Protein AF-A0A8S3HWK3-F1 (afdb_monomer)

Nearest PDB structures (foldseek):
  1zy7-assembly2_B  TM=8.734E-01  e=1.827E-14  Homo sapiens
  6vff-assembly1_B  TM=8.808E-01  e=3.279E-13  Homo sapiens
  8e0f-assembly1_B  TM=8.265E-01  e=1.201E-13  Homo sapiens
  9d5k-assembly1_B  TM=8.772E-01  e=2.551E-13  Homo sapiens
  1zy7-assembly1_A  TM=8.425E-01  e=9.533E-13  Homo sapiens

Secondary structure (DSSP, 8-state):
-----PPPP---PPPHHHHHHHHHHHHHHHHHHHHHTT-TTTSSEEE-SS-TT-EEE-TT--EEEEESSPPSSHHHHT--TTTTSPPPHHHHHHHHTT-------STTTT--EEEPSSTT-EEE--TT-SS-EEPHHHHHHHHHHH-TTHHHHTTTBPPPPEEEEEESSS--HHHHHHHHTGGGTT-SS-------EEEE-SS-----TT---SEEEEEETTEEEEEEETTTTEE---

Radius of gyration: 19.66 Å; Cα contacts (8 Å, |Δi|>4): 385; chains: 1; bounding box: 45×65×50 Å

Mean predicted aligned error: 8.06 Å

pLDDT: mean 83.02, std 14.41, range [27.23, 96.5]

Organism: NCBI:txid392030

Foldseek 3Di:
DDPDDPDPPLFAFDDQLVVQLVVVLVVVVVLVVCVVVVVVVVHQWDQDPVDNQAIEGDPPDAAAAEEQAQWQDLRQPPFDPCNQPDDDPVQVVCLVVLHADADDPDVRHLAWWFADRDDRHIDGDDPVDPDTHTTRLVVLLVCQQQNSNDDVNVSHYPHHHHQEYEYLYSDDRRRSQSSRFDVCVPPPDPGDGHRHRYYYDPRHDDDDPDPPDQWDWDDDPVDDIFIARRRVRHTDDD

Sequence (238 aa):
MRLETENPPSIQKYSSLPIINVFAYRYLYGELNNYANGSAIRSILEATEKDSTKTQLKNHVSIHLLISGAPTGDGREFLPVDCDGPMAPYDLVQMRAAGHAPIYEHPEHGHLRYKLSVGMETIDANPLQRFAIMSCSDKILKWNVLGVQGALLSNLIEPIKLASITFLSGFKQSHTSRAVCCRLEKATDPVRVHHPMIGRVKYPLVQPQDFDADYSYVWSTSFQGEVIDARCGRPVTG

InterPro domains:
  IPR002466 Adenosine deaminase/editase [PF02137] (26-235)
  IPR002466 Adenosine deaminase/editase [PS50141] (26-201)
  IPR002466 Adenosine deaminase/editase [SM00552] (9-237)

Solvent-accessible surface area (backbone atoms only — not comparable to full-atom values): 13791 Å² total; per-residue (Å²): 134,82,80,78,76,76,75,74,79,80,55,52,49,61,58,67,65,69,55,52,50,58,51,50,44,55,49,53,52,51,34,50,52,33,35,73,71,70,37,40,88,78,21,64,43,38,78,33,94,90,41,88,79,28,27,26,70,36,94,91,61,77,47,70,47,76,36,74,40,38,37,35,23,50,20,37,74,78,56,59,95,66,38,66,50,88,77,52,74,66,56,51,50,31,40,74,68,55,50,81,63,59,70,73,91,49,92,71,58,60,53,60,27,24,39,44,42,65,80,74,48,56,43,76,65,50,94,85,60,87,87,63,47,72,11,51,15,54,53,48,26,47,22,30,54,64,16,67,63,46,78,76,46,53,72,44,32,55,73,45,55,57,53,29,41,38,25,31,16,53,55,50,63,28,45,40,38,23,29,34,34,58,50,51,75,75,48,91,62,95,64,71,62,43,80,45,37,54,50,62,54,96,71,52,54,84,72,70,96,78,78,78,67,61,56,41,79,50,69,56,99,88,46,82,68,46,48,26,32,21,57,78,73,41,71,68,80,131

Structure (mmCIF, N/CA/C/O backbone):
data_AF-A0A8S3HWK3-F1
#
_entry.id   AF-A0A8S3HWK3-F1
#
loop_
_atom_site.group_PDB
_atom_site.id
_atom_site.type_symbol
_atom_site.label_atom_id
_atom_site.label_alt_id
_atom_site.label_comp_id
_atom_site.label_asym_id
_atom_site.label_entity_id
_atom_site.label_seq_id
_atom_site.pdbx_PDB_ins_code
_atom_site.Cartn_x
_atom_site.Cartn_y
_atom_site.Cartn_z
_atom_site.occupancy
_atom_site.B_iso_or_equiv
_atom_site.auth_seq_id
_atom_site.auth_comp_id
_atom_site.auth_asym_id
_atom_site.auth_atom_id
_atom_site.pdbx_PDB_model_num
ATO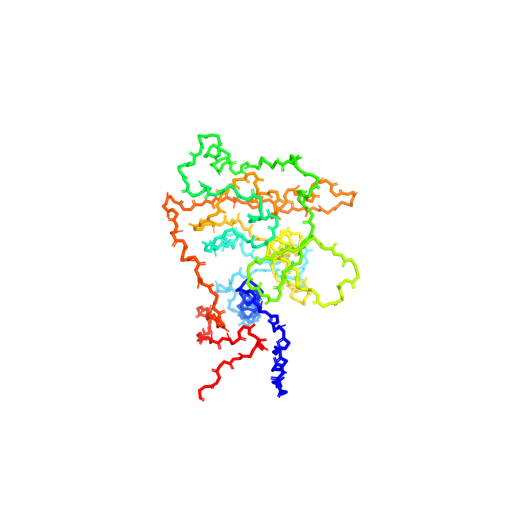M 1 N N . MET A 1 1 ? 20.360 -46.130 -16.673 1.00 35.47 1 MET A N 1
ATOM 2 C CA . MET A 1 1 ? 19.012 -45.539 -16.578 1.00 35.47 1 MET A CA 1
ATOM 3 C C . MET A 1 1 ? 19.032 -44.610 -15.368 1.00 35.47 1 MET A C 1
ATOM 5 O O . MET A 1 1 ? 18.906 -45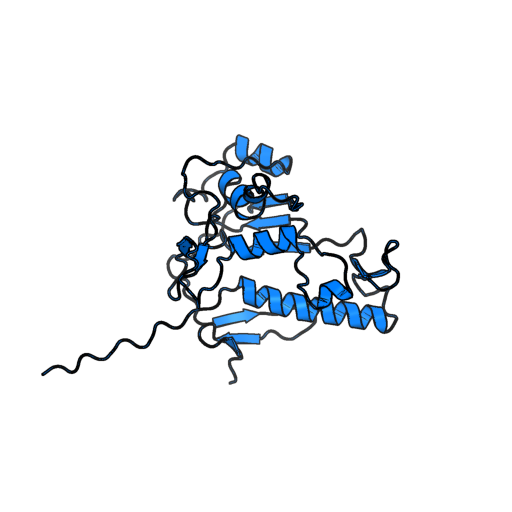.078 -14.246 1.00 35.47 1 MET A O 1
ATOM 9 N N . ARG A 1 2 ? 19.412 -43.339 -15.576 1.00 27.23 2 ARG A N 1
ATOM 10 C CA . ARG A 1 2 ? 19.415 -42.317 -14.517 1.00 27.23 2 ARG A CA 1
ATOM 11 C C . ARG A 1 2 ? 17.956 -41.955 -14.271 1.00 27.23 2 ARG A C 1
ATOM 13 O O . ARG A 1 2 ? 17.287 -41.544 -15.210 1.00 27.23 2 ARG A O 1
ATOM 20 N N . LEU A 1 3 ? 17.483 -42.173 -13.050 1.00 30.86 3 LEU A N 1
ATOM 21 C CA . LEU A 1 3 ? 16.206 -41.646 -12.596 1.00 30.86 3 LEU A CA 1
ATOM 22 C C . LEU A 1 3 ? 16.344 -40.123 -12.587 1.00 30.86 3 LEU A C 1
ATOM 24 O O . LEU A 1 3 ? 17.143 -39.580 -11.822 1.00 30.86 3 LEU A O 1
ATOM 28 N N . GLU A 1 4 ? 15.644 -39.461 -13.502 1.00 32.00 4 GLU A N 1
ATOM 29 C CA . GLU A 1 4 ? 15.415 -38.026 -13.428 1.00 32.00 4 GLU A CA 1
ATOM 30 C C . GLU A 1 4 ? 14.646 -37.775 -12.132 1.00 32.00 4 GLU A C 1
ATOM 32 O O . GLU A 1 4 ? 13.517 -38.226 -11.955 1.00 32.00 4 GLU A O 1
ATOM 37 N N . THR A 1 5 ? 15.307 -37.133 -11.175 1.00 36.91 5 THR A N 1
ATOM 38 C CA . THR A 1 5 ? 14.643 -36.576 -10.005 1.00 36.91 5 THR A CA 1
ATOM 39 C C . THR A 1 5 ? 13.727 -35.473 -10.513 1.00 36.91 5 THR A C 1
ATOM 41 O O . THR A 1 5 ? 14.216 -34.429 -10.948 1.00 36.91 5 THR A O 1
ATOM 44 N N . GLU A 1 6 ? 12.419 -35.722 -10.509 1.00 34.97 6 GLU A N 1
ATOM 45 C CA . GLU A 1 6 ? 11.410 -34.691 -10.729 1.00 34.97 6 GLU A CA 1
ATOM 46 C C . GLU A 1 6 ? 11.737 -33.492 -9.828 1.00 34.97 6 GLU A C 1
ATOM 48 O O . GLU A 1 6 ? 11.859 -33.629 -8.607 1.00 34.97 6 GLU A O 1
ATOM 53 N N . ASN A 1 7 ? 11.937 -32.318 -10.434 1.00 34.66 7 ASN A N 1
ATOM 54 C CA . ASN A 1 7 ? 12.051 -31.078 -9.676 1.00 34.66 7 ASN A CA 1
ATOM 55 C C . ASN A 1 7 ? 10.776 -30.924 -8.831 1.00 34.66 7 ASN A C 1
ATOM 57 O O . ASN A 1 7 ? 9.679 -31.056 -9.383 1.00 34.66 7 ASN A O 1
ATOM 61 N N . PRO A 1 8 ? 10.880 -30.639 -7.519 1.00 37.09 8 PRO A N 1
ATOM 62 C CA . PRO A 1 8 ? 9.700 -30.414 -6.700 1.00 37.09 8 PRO A CA 1
ATOM 63 C C . PRO A 1 8 ? 8.870 -29.268 -7.301 1.00 37.09 8 PRO A C 1
ATOM 65 O O . PRO A 1 8 ? 9.446 -28.322 -7.851 1.00 37.09 8 PRO A O 1
ATOM 68 N N . PRO A 1 9 ? 7.526 -29.325 -7.215 1.00 41.81 9 PRO A N 1
ATOM 69 C CA . PRO A 1 9 ? 6.670 -28.281 -7.762 1.00 41.81 9 PRO A CA 1
ATOM 70 C C . PRO A 1 9 ? 7.090 -26.931 -7.179 1.00 41.81 9 PRO A C 1
ATOM 72 O O . PRO A 1 9 ? 7.203 -26.785 -5.963 1.00 41.81 9 PRO A O 1
ATOM 75 N N . SER A 1 10 ? 7.348 -25.953 -8.050 1.00 47.34 10 SER A N 1
ATOM 76 C CA . SER A 1 10 ? 7.775 -24.611 -7.653 1.00 47.34 10 SER A CA 1
ATOM 77 C C . SER A 1 10 ? 6.761 -24.012 -6.675 1.00 47.34 10 SER A C 1
ATOM 79 O O . SER A 1 10 ? 5.639 -23.681 -7.066 1.00 47.34 10 SER A O 1
ATOM 81 N N . ILE A 1 11 ? 7.136 -23.898 -5.402 1.00 51.72 11 ILE A N 1
ATOM 82 C CA . ILE A 1 11 ? 6.249 -23.377 -4.364 1.00 51.72 11 ILE A CA 1
ATOM 83 C C . ILE A 1 11 ? 6.168 -21.859 -4.516 1.00 51.72 11 ILE A C 1
ATOM 85 O O . ILE A 1 11 ? 7.185 -21.176 -4.609 1.00 51.72 11 ILE A O 1
ATOM 89 N N . GLN A 1 12 ? 4.952 -21.322 -4.552 1.00 55.25 12 GLN A N 1
ATOM 90 C CA . GLN A 1 12 ? 4.727 -19.892 -4.701 1.00 55.25 12 GLN A CA 1
ATOM 91 C C . GLN A 1 12 ? 5.111 -19.139 -3.421 1.00 55.25 12 GLN A C 1
ATOM 93 O O . GLN A 1 12 ? 4.435 -19.261 -2.403 1.00 55.25 12 GLN A O 1
ATOM 98 N N . LYS A 1 13 ? 6.184 -18.336 -3.471 1.00 59.47 13 LYS A N 1
ATOM 99 C CA . LYS A 1 13 ? 6.652 -17.564 -2.309 1.00 59.47 13 LYS A CA 1
ATOM 100 C C . LYS A 1 13 ? 5.833 -16.293 -2.070 1.00 59.47 13 LYS A C 1
ATOM 102 O O . LYS A 1 13 ? 5.769 -15.397 -2.930 1.00 59.47 13 LYS A O 1
ATOM 107 N N . TYR A 1 14 ? 5.283 -16.148 -0.866 1.00 57.91 14 TYR A N 1
ATOM 108 C CA . TYR A 1 14 ? 4.637 -14.910 -0.423 1.00 57.91 14 TYR A CA 1
ATOM 109 C C . TYR A 1 14 ? 5.650 -13.756 -0.373 1.00 57.91 14 TYR A C 1
ATOM 111 O O . TYR A 1 14 ? 6.749 -13.894 0.152 1.00 57.91 14 TYR A O 1
ATOM 119 N N . SER A 1 15 ? 5.300 -12.593 -0.935 1.00 63.25 15 SER A N 1
ATOM 120 C CA . SER A 1 15 ? 6.085 -11.371 -0.716 1.00 63.25 15 SER A CA 1
ATOM 121 C C . SER A 1 15 ? 5.810 -10.782 0.673 1.00 63.25 15 SER A C 1
ATOM 123 O O . SER A 1 15 ? 4.775 -11.049 1.280 1.00 63.25 15 SER A O 1
ATOM 125 N N . SER A 1 16 ? 6.707 -9.929 1.164 1.00 59.75 16 SER A N 1
ATOM 126 C CA . SER A 1 16 ? 6.549 -9.261 2.463 1.00 59.75 16 SER A CA 1
ATOM 127 C C . SER A 1 16 ? 5.294 -8.377 2.545 1.00 59.75 16 SER A C 1
ATOM 129 O O . SER A 1 16 ? 4.661 -8.308 3.589 1.00 59.75 16 SER A O 1
ATOM 131 N N . LEU A 1 17 ? 4.869 -7.741 1.446 1.00 65.94 17 LEU A N 1
ATOM 132 C CA . LEU A 1 17 ? 3.703 -6.840 1.415 1.00 65.94 17 LEU A CA 1
ATOM 133 C C . LEU A 1 17 ? 2.352 -7.484 1.795 1.00 65.94 17 LEU A C 1
ATOM 135 O O . LEU A 1 17 ? 1.653 -6.910 2.629 1.00 65.94 17 LEU A O 1
ATOM 139 N N . PRO A 1 18 ? 1.930 -8.638 1.239 1.00 65.69 18 PRO A N 1
ATOM 140 C CA . PRO A 1 18 ? 0.725 -9.316 1.715 1.00 65.69 18 PRO A CA 1
ATOM 141 C C . PRO A 1 18 ? 0.825 -9.750 3.184 1.00 65.69 18 PRO A C 1
ATOM 143 O O . PRO A 1 18 ? -0.182 -9.673 3.880 1.00 65.69 18 PRO A O 1
ATOM 146 N N . ILE A 1 19 ? 2.014 -10.127 3.670 1.00 67.25 19 ILE A N 1
ATOM 147 C CA . ILE A 1 19 ? 2.226 -10.456 5.088 1.00 67.25 19 ILE A CA 1
ATOM 148 C C . ILE A 1 19 ? 2.037 -9.201 5.949 1.00 67.25 19 ILE A C 1
ATOM 150 O O . ILE A 1 19 ? 1.215 -9.209 6.859 1.00 67.25 19 ILE A O 1
ATOM 154 N N . ILE A 1 20 ? 2.688 -8.086 5.605 1.00 68.62 20 ILE A N 1
ATOM 155 C CA . ILE A 1 20 ? 2.528 -6.791 6.289 1.00 68.62 20 ILE A CA 1
ATOM 156 C C . ILE A 1 20 ? 1.050 -6.391 6.384 1.00 68.62 20 ILE A C 1
ATOM 158 O O . ILE A 1 20 ? 0.606 -5.925 7.429 1.00 68.62 20 ILE A O 1
ATOM 162 N N . ASN A 1 21 ? 0.265 -6.622 5.331 1.00 74.50 21 ASN A N 1
ATOM 163 C CA . ASN A 1 21 ? -1.153 -6.274 5.320 1.00 74.50 21 ASN A CA 1
ATOM 164 C C . ASN A 1 21 ? -1.984 -7.081 6.337 1.00 74.50 21 ASN A C 1
ATOM 166 O O . ASN A 1 21 ? -2.847 -6.525 7.010 1.00 74.50 21 ASN A O 1
ATOM 170 N N . VAL A 1 22 ? -1.692 -8.374 6.517 1.00 73.94 22 VAL A N 1
ATOM 171 C CA . VAL A 1 22 ? -2.357 -9.199 7.545 1.00 73.94 22 VAL A CA 1
ATOM 172 C C . VAL A 1 22 ? -2.100 -8.646 8.946 1.00 73.94 22 VAL A C 1
ATOM 174 O O . VAL A 1 22 ? -2.990 -8.625 9.795 1.00 73.94 22 VAL A O 1
ATOM 177 N N . PHE A 1 23 ? -0.893 -8.154 9.195 1.00 75.00 23 PHE A N 1
ATOM 178 C CA . PHE A 1 23 ? -0.540 -7.602 10.496 1.00 75.00 23 PHE A CA 1
ATOM 179 C C . PHE A 1 23 ? -1.026 -6.169 10.695 1.00 75.00 23 PHE A C 1
ATOM 181 O O . PHE A 1 23 ? -1.399 -5.812 11.814 1.00 75.00 23 PHE A O 1
ATOM 188 N N . ALA A 1 24 ? -1.140 -5.390 9.618 1.00 83.00 24 ALA A N 1
ATOM 189 C CA . ALA A 1 24 ? -1.886 -4.139 9.637 1.00 83.00 24 ALA A CA 1
ATOM 190 C C . ALA A 1 24 ? -3.344 -4.382 10.064 1.00 83.00 24 ALA A C 1
ATOM 192 O O . ALA A 1 24 ? -3.861 -3.627 10.883 1.00 83.00 24 ALA A O 1
ATOM 193 N N . TYR A 1 25 ? -3.982 -5.477 9.622 1.00 88.50 25 TYR A N 1
ATOM 194 C CA . TYR A 1 25 ? -5.312 -5.857 10.120 1.00 88.50 25 TYR A CA 1
ATOM 195 C C . TYR A 1 25 ? -5.314 -6.127 11.616 1.00 88.50 25 TYR A C 1
ATOM 197 O O . TYR A 1 25 ? -6.155 -5.573 12.316 1.00 88.50 25 TYR A O 1
ATOM 205 N N . ARG A 1 26 ? -4.367 -6.923 12.126 1.00 88.25 26 ARG A N 1
ATOM 206 C CA . ARG A 1 26 ? -4.266 -7.197 13.572 1.00 88.25 26 ARG A CA 1
ATOM 207 C C . ARG A 1 26 ? -4.141 -5.907 14.386 1.00 88.25 26 ARG A C 1
ATOM 209 O O . ARG A 1 26 ? -4.815 -5.769 15.403 1.00 88.25 26 ARG A O 1
ATOM 216 N N . TYR A 1 27 ? -3.332 -4.959 13.916 1.00 90.38 27 TYR A N 1
ATOM 217 C CA . TYR A 1 27 ? -3.201 -3.652 14.554 1.00 90.38 27 TYR A CA 1
ATOM 218 C C . TYR A 1 27 ? -4.522 -2.867 14.529 1.00 90.38 27 TYR A C 1
ATOM 220 O O . TYR A 1 27 ? -4.997 -2.451 15.582 1.00 90.38 27 TYR A O 1
ATOM 228 N N . LEU A 1 28 ? -5.174 -2.745 13.367 1.00 92.25 28 LEU A N 1
ATOM 229 C CA . LEU A 1 28 ? -6.456 -2.038 13.241 1.00 92.25 28 LEU A CA 1
ATOM 230 C C . LEU A 1 28 ? -7.575 -2.670 14.085 1.00 92.25 28 LEU A C 1
ATOM 232 O O . LEU A 1 28 ? -8.379 -1.948 14.670 1.00 92.25 28 LEU A O 1
ATOM 236 N N . TYR A 1 29 ? -7.612 -4.000 14.201 1.00 91.88 29 TYR A N 1
ATOM 237 C CA . TYR A 1 29 ? -8.525 -4.691 15.116 1.00 91.88 29 TYR A CA 1
ATOM 238 C C . TYR A 1 29 ? -8.256 -4.331 16.578 1.00 91.88 29 TYR A C 1
ATOM 240 O O . TYR A 1 29 ? -9.201 -4.089 17.329 1.00 91.88 29 TYR A O 1
ATOM 248 N N . GLY A 1 30 ? -6.984 -4.272 16.981 1.00 90.69 30 GLY A N 1
ATOM 249 C CA . GLY A 1 30 ? -6.594 -3.817 18.315 1.00 90.69 30 GLY A CA 1
ATOM 250 C C . GLY A 1 30 ? -7.065 -2.389 18.592 1.00 90.69 30 GLY A C 1
ATOM 251 O O . GLY A 1 30 ? -7.667 -2.128 19.631 1.00 90.69 30 GLY A O 1
ATOM 252 N N . GLU A 1 31 ? -6.882 -1.486 17.630 1.00 92.25 31 GLU A N 1
ATOM 253 C CA . GLU A 1 31 ? -7.312 -0.088 17.731 1.00 92.25 31 GLU A CA 1
ATOM 254 C C . GLU A 1 31 ? -8.833 0.071 17.809 1.00 92.25 31 GLU A C 1
ATOM 256 O O . GLU A 1 31 ? -9.328 0.900 18.579 1.00 92.25 31 GLU A O 1
ATOM 261 N N . LEU A 1 32 ? -9.580 -0.757 17.075 1.00 91.94 32 LEU A N 1
ATOM 262 C CA . LEU A 1 32 ? -11.039 -0.796 17.137 1.00 91.94 32 LEU A CA 1
ATOM 263 C C . LEU A 1 32 ? -11.533 -1.323 18.490 1.00 91.94 32 LEU A C 1
ATOM 265 O O . LEU A 1 32 ? -12.458 -0.761 19.073 1.00 91.94 32 LEU A O 1
ATOM 269 N N . ASN A 1 33 ? -10.885 -2.356 19.032 1.00 90.94 33 ASN A N 1
ATOM 270 C CA . ASN A 1 33 ? -11.193 -2.864 20.367 1.00 90.94 33 ASN A CA 1
ATOM 271 C C . ASN A 1 33 ? -10.867 -1.823 21.454 1.00 90.94 33 ASN A C 1
ATOM 273 O O . ASN A 1 33 ? -11.636 -1.642 22.397 1.00 90.94 33 ASN A O 1
ATOM 277 N N . ASN A 1 34 ? -9.762 -1.088 21.310 1.00 89.56 34 ASN A N 1
ATOM 278 C CA . ASN A 1 34 ? -9.414 0.016 22.207 1.00 89.56 34 ASN A CA 1
ATOM 279 C C . ASN A 1 34 ? -10.465 1.134 22.157 1.00 89.56 34 ASN A C 1
ATOM 281 O O . ASN A 1 34 ? -10.857 1.655 23.201 1.00 89.56 34 ASN A O 1
ATOM 285 N N . TYR A 1 35 ? -10.947 1.477 20.960 1.00 90.06 35 TYR A N 1
ATOM 286 C CA . TYR A 1 35 ? -12.028 2.443 20.783 1.00 90.06 35 TYR A CA 1
ATOM 287 C C . TYR A 1 35 ? -13.323 1.972 21.468 1.00 90.06 35 TYR A C 1
ATOM 289 O O . TYR A 1 35 ? -13.881 2.704 22.286 1.00 90.06 35 TYR A O 1
ATOM 297 N N . ALA A 1 36 ? -13.747 0.730 21.212 1.00 88.19 36 ALA A N 1
ATOM 298 C CA . ALA A 1 36 ? -14.979 0.157 21.761 1.00 88.19 36 ALA A CA 1
ATOM 299 C C . ALA A 1 36 ? -14.970 0.044 23.297 1.00 88.19 36 ALA A C 1
ATOM 301 O O . ALA A 1 36 ? -15.989 0.284 23.939 1.00 88.19 36 ALA A O 1
ATOM 302 N N . ASN A 1 37 ? -13.816 -0.250 23.904 1.00 88.31 37 ASN A N 1
ATOM 303 C CA . ASN A 1 37 ? -13.663 -0.359 25.361 1.00 88.31 37 ASN A CA 1
ATOM 304 C C . ASN A 1 37 ? -13.476 1.001 26.069 1.00 88.31 37 ASN A C 1
ATOM 306 O O . ASN A 1 37 ? -12.980 1.056 27.194 1.00 88.31 37 ASN A O 1
ATOM 310 N N . GLY A 1 38 ? -13.818 2.117 25.416 1.00 78.94 38 GLY A N 1
ATOM 311 C CA . GLY A 1 38 ? -13.762 3.454 26.015 1.00 78.94 38 GLY A CA 1
ATOM 312 C C . GLY A 1 38 ? -12.356 4.057 26.114 1.00 78.94 38 GLY A C 1
ATOM 313 O O . GLY A 1 38 ? -12.188 5.141 26.670 1.00 78.94 38 GLY A O 1
ATOM 314 N N . SER A 1 39 ? -11.335 3.425 25.525 1.00 75.75 39 SER A N 1
ATOM 315 C CA . SER A 1 39 ? -9.982 3.989 25.406 1.00 75.75 39 SER A CA 1
ATOM 316 C C . SER A 1 39 ? -9.834 4.860 24.150 1.00 75.75 39 SER A C 1
ATOM 318 O O . SER A 1 39 ? -8.784 4.866 23.508 1.00 75.75 39 SER A O 1
ATOM 320 N N . ALA A 1 40 ? -10.865 5.638 23.803 1.00 68.19 40 ALA A N 1
ATOM 321 C CA . ALA A 1 40 ? -10.894 6.487 22.606 1.00 68.19 40 ALA A CA 1
ATOM 322 C C . ALA A 1 40 ? -9.759 7.529 22.573 1.00 68.19 40 ALA A C 1
ATOM 324 O O . ALA A 1 40 ? -9.278 7.899 21.505 1.00 68.19 40 ALA A O 1
ATOM 325 N N . ILE A 1 41 ? -9.262 7.967 23.736 1.00 72.62 41 ILE A N 1
ATOM 326 C CA . ILE A 1 41 ? -8.090 8.855 23.818 1.00 72.62 41 ILE A CA 1
ATOM 327 C C . ILE A 1 41 ? -6.834 8.154 23.280 1.00 72.62 41 ILE A C 1
ATOM 329 O O . ILE A 1 41 ? -6.036 8.784 22.591 1.00 72.62 41 ILE A O 1
ATOM 333 N N . ARG A 1 42 ? -6.677 6.855 23.561 1.00 78.69 42 ARG A N 1
ATOM 334 C CA . ARG A 1 42 ? -5.506 6.059 23.168 1.00 78.69 42 ARG A CA 1
ATOM 335 C C . ARG A 1 42 ? -5.621 5.473 21.764 1.00 78.69 42 ARG A C 1
ATOM 337 O O . ARG A 1 42 ? -4.592 5.270 21.136 1.00 78.69 42 ARG A O 1
ATOM 344 N N . SER A 1 43 ? -6.843 5.214 21.297 1.00 91.19 43 SER A N 1
ATOM 345 C CA . SER A 1 43 ? -7.082 4.707 19.945 1.00 91.19 43 SER A CA 1
ATOM 346 C C . SER A 1 43 ? -6.716 5.751 18.885 1.00 91.19 43 SER A C 1
ATOM 348 O O . SER A 1 43 ? -6.896 6.951 19.102 1.00 91.19 43 SER A O 1
ATOM 350 N N . ILE A 1 44 ? -6.255 5.315 17.718 1.00 93.44 44 ILE A N 1
ATOM 351 C CA . ILE A 1 44 ? -6.087 6.171 16.533 1.00 93.44 44 ILE A CA 1
ATOM 352 C C . ILE A 1 44 ? -7.414 6.482 15.824 1.00 93.44 44 ILE A C 1
ATOM 354 O O . ILE A 1 44 ? -7.427 7.266 14.873 1.00 93.44 44 ILE A O 1
ATOM 358 N N . LEU A 1 45 ? -8.509 5.852 16.258 1.00 94.19 45 LEU A N 1
ATOM 359 C CA . LEU A 1 45 ? -9.832 5.965 15.656 1.00 94.19 45 LEU A CA 1
ATOM 360 C C . LEU A 1 45 ? -10.735 6.940 16.425 1.00 94.19 45 LEU A C 1
ATOM 362 O O . LEU A 1 45 ? -10.614 7.118 17.640 1.00 94.19 45 LEU A O 1
ATOM 366 N N . GLU A 1 46 ? -11.671 7.542 15.704 1.00 92.56 46 GLU A N 1
ATOM 367 C CA . GLU A 1 46 ? -12.752 8.383 16.219 1.00 92.56 46 GLU A CA 1
ATOM 368 C C . GLU A 1 46 ? -14.066 8.083 15.484 1.00 92.56 46 GLU A C 1
ATOM 370 O O . GLU A 1 46 ? -14.062 7.437 14.435 1.00 92.56 46 GLU A O 1
ATOM 375 N N . ALA A 1 47 ? -15.202 8.520 16.034 1.00 91.00 47 ALA A N 1
ATOM 376 C CA . ALA A 1 47 ? -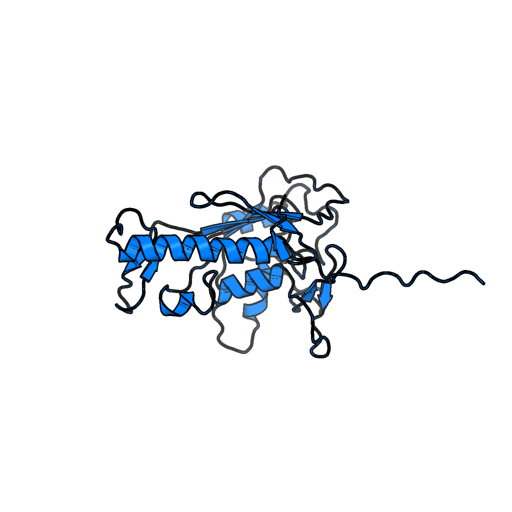16.484 8.397 15.339 1.00 91.00 47 ALA A CA 1
ATOM 377 C C . ALA A 1 47 ? -16.461 9.236 14.055 1.00 91.00 47 ALA A C 1
ATOM 379 O O . ALA A 1 47 ? -15.930 10.347 14.062 1.00 91.00 47 ALA A O 1
ATOM 380 N N . THR A 1 48 ? -17.045 8.734 12.965 1.00 89.50 48 THR A N 1
ATOM 381 C CA . THR A 1 48 ? -17.222 9.570 11.771 1.00 89.50 48 THR A CA 1
ATOM 382 C C . THR A 1 48 ? -18.501 10.400 11.871 1.00 89.50 48 THR A C 1
ATOM 384 O O . THR A 1 48 ? -19.534 9.933 12.346 1.00 89.50 48 THR A O 1
ATOM 387 N N . GLU A 1 49 ? -18.446 11.644 11.394 1.00 83.00 49 GLU A N 1
ATOM 388 C CA . GLU A 1 49 ? -19.608 12.543 11.341 1.00 83.00 49 GLU A CA 1
ATOM 389 C C . GLU A 1 49 ? -20.653 12.091 10.308 1.00 83.00 49 GLU A C 1
ATOM 391 O O . GLU A 1 49 ? -21.824 12.451 10.404 1.00 83.00 49 GLU A O 1
ATOM 396 N N . LYS A 1 50 ? -20.233 11.310 9.303 1.00 80.56 50 LYS A N 1
ATOM 397 C CA . LYS A 1 50 ? -21.075 10.913 8.162 1.00 80.56 50 LYS A CA 1
ATOM 398 C C . LYS A 1 50 ? -21.960 9.701 8.441 1.00 80.56 50 LYS A C 1
ATOM 400 O O . LYS A 1 50 ? -23.014 9.565 7.830 1.00 80.56 50 LYS A O 1
ATOM 405 N N . ASP A 1 51 ? -21.500 8.813 9.313 1.00 83.19 51 ASP A N 1
ATOM 406 C CA . ASP A 1 51 ? -22.109 7.520 9.609 1.00 83.19 51 ASP A CA 1
ATOM 407 C C . ASP A 1 51 ? -21.761 7.113 11.044 1.00 83.19 51 ASP A C 1
ATOM 409 O O . ASP A 1 51 ? -20.666 6.633 11.329 1.00 83.19 51 ASP A O 1
ATOM 413 N N . SER A 1 52 ? -22.711 7.259 11.965 1.00 77.81 52 SER A N 1
ATOM 414 C CA . SER A 1 52 ? -22.496 6.938 13.380 1.00 77.81 52 SER A CA 1
ATOM 415 C C . SER A 1 52 ? -22.149 5.467 13.647 1.00 77.81 52 SER A C 1
ATOM 417 O O . SER A 1 52 ? -21.782 5.130 14.770 1.00 77.81 52 SER A O 1
ATOM 419 N N . THR A 1 53 ? -22.302 4.578 12.659 1.00 85.00 53 THR A N 1
ATOM 420 C CA . THR A 1 53 ? -21.960 3.152 12.781 1.00 85.00 53 THR A CA 1
ATOM 421 C C . THR A 1 53 ? -20.501 2.851 12.451 1.00 85.00 53 THR A C 1
ATOM 423 O O . THR A 1 53 ? -20.019 1.754 12.742 1.00 85.00 53 THR A O 1
ATOM 426 N N . LYS A 1 54 ? -19.781 3.825 11.885 1.00 92.69 54 LYS A N 1
ATOM 427 C CA . LYS A 1 54 ? -18.385 3.683 11.489 1.00 92.69 54 LYS A CA 1
ATOM 428 C C . LYS A 1 54 ? -17.456 4.568 12.300 1.00 92.69 54 LYS A C 1
ATOM 430 O O . LYS A 1 54 ? -17.821 5.570 12.912 1.00 92.69 54 LYS A O 1
ATOM 435 N N . THR A 1 55 ? -16.196 4.181 12.249 1.00 94.19 55 THR A N 1
ATOM 436 C CA . THR A 1 55 ? -15.075 4.948 12.770 1.00 94.19 55 THR A CA 1
ATOM 437 C C . THR A 1 55 ? -14.189 5.419 11.628 1.00 94.19 55 THR A C 1
ATOM 439 O O . THR A 1 55 ? -14.203 4.865 10.530 1.00 94.19 55 THR A O 1
ATOM 442 N N . GLN A 1 56 ? -13.402 6.451 11.871 1.00 94.94 56 GLN A N 1
ATOM 443 C CA . GLN A 1 56 ? -12.392 6.951 10.947 1.00 94.94 56 GLN A CA 1
ATOM 444 C C . GLN A 1 56 ? -11.081 7.172 11.698 1.00 94.94 56 GLN A C 1
ATOM 446 O O . GLN A 1 56 ? -11.069 7.228 12.927 1.00 94.94 56 GLN A O 1
ATOM 451 N N . LEU A 1 57 ? -9.970 7.302 10.974 1.00 95.12 57 LEU A N 1
ATOM 452 C CA . LEU A 1 57 ? -8.735 7.789 11.587 1.00 95.12 57 LEU A CA 1
ATOM 453 C C . LEU A 1 57 ? -8.927 9.222 12.081 1.00 95.12 57 LEU A C 1
ATOM 455 O O . LEU A 1 57 ? -9.536 10.037 11.390 1.00 95.12 57 LEU A O 1
ATOM 459 N N . LYS A 1 58 ? -8.335 9.534 13.234 1.00 94.44 58 LYS A N 1
ATOM 460 C CA . LYS A 1 58 ? -8.228 10.906 13.733 1.00 94.44 58 LYS A CA 1
ATOM 461 C C . LYS A 1 58 ? -7.534 11.800 12.708 1.00 94.44 58 LYS A C 1
ATOM 463 O O . LYS A 1 58 ? -6.523 11.409 12.130 1.00 94.44 58 LYS A O 1
ATOM 468 N N . ASN A 1 59 ? -7.999 13.041 12.570 1.00 92.12 59 ASN A N 1
ATOM 469 C CA . ASN A 1 59 ? -7.499 13.996 11.565 1.00 92.12 59 ASN A CA 1
ATOM 470 C C . AS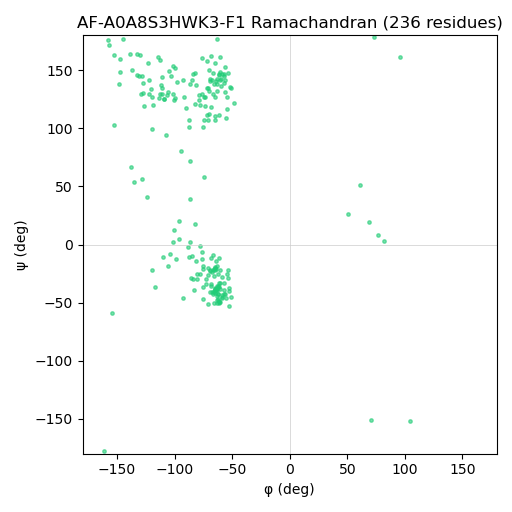N A 1 59 ? -5.975 14.247 11.578 1.00 92.12 59 ASN A C 1
ATOM 472 O O . ASN A 1 59 ? -5.406 14.631 10.561 1.00 92.12 59 ASN A O 1
ATOM 476 N N . HIS A 1 60 ? -5.305 14.055 12.717 1.00 93.25 60 HIS A N 1
ATOM 477 C CA . HIS A 1 60 ? -3.856 14.245 12.870 1.00 93.25 60 HIS A CA 1
ATOM 478 C C . HIS A 1 60 ? -3.046 12.945 12.722 1.00 93.25 60 HIS A C 1
ATOM 480 O O . HIS A 1 60 ? -1.836 12.952 12.949 1.00 93.25 60 HIS A O 1
ATOM 486 N N . VAL A 1 61 ? -3.696 11.827 12.386 1.00 94.88 61 VAL A N 1
ATOM 487 C CA . VAL A 1 61 ? -3.058 10.521 12.203 1.00 94.88 61 VAL A CA 1
ATOM 488 C C . VAL A 1 61 ? -3.000 10.182 10.718 1.00 94.88 61 VAL A C 1
ATOM 490 O O . VAL A 1 61 ? -4.007 10.185 10.016 1.00 94.88 61 VAL A O 1
ATOM 493 N N . SER A 1 62 ? -1.809 9.824 10.247 1.00 95.69 62 SER A N 1
ATOM 494 C CA . SER A 1 62 ? -1.558 9.406 8.870 1.00 95.69 62 SER A CA 1
ATOM 495 C C . SER A 1 62 ? -0.751 8.113 8.821 1.00 95.69 62 SER A C 1
ATOM 497 O O . SER A 1 62 ? 0.125 7.870 9.651 1.00 95.69 62 SER A O 1
ATOM 499 N N . ILE A 1 63 ? -1.034 7.272 7.822 1.00 94.88 63 ILE A N 1
ATOM 500 C CA . ILE A 1 63 ? -0.300 6.023 7.597 1.00 94.88 63 ILE A CA 1
ATOM 501 C C . ILE A 1 63 ? 0.696 6.219 6.459 1.00 94.88 63 ILE A C 1
ATOM 503 O O . ILE A 1 63 ? 0.334 6.660 5.369 1.00 94.88 63 ILE A O 1
ATOM 507 N N . HIS A 1 64 ? 1.949 5.849 6.705 1.00 95.69 64 HIS A N 1
ATOM 508 C CA . HIS A 1 64 ? 3.044 5.957 5.749 1.00 95.69 64 HIS A CA 1
ATOM 509 C C . HIS A 1 64 ? 3.628 4.570 5.483 1.00 95.69 64 HIS A C 1
ATOM 511 O O . HIS A 1 64 ? 3.873 3.808 6.418 1.00 95.69 64 HIS A O 1
ATOM 517 N N . LEU A 1 65 ? 3.860 4.240 4.214 1.00 95.31 65 LEU A N 1
ATOM 518 C CA . LEU A 1 65 ? 4.470 2.975 3.814 1.00 95.31 65 LEU A CA 1
ATOM 519 C C . LEU A 1 65 ? 5.956 3.183 3.509 1.00 95.31 65 LEU A C 1
ATOM 521 O O . LEU A 1 65 ? 6.304 3.998 2.660 1.00 95.31 65 LEU A O 1
ATOM 525 N N . LEU A 1 66 ? 6.825 2.407 4.155 1.00 94.12 66 LEU A N 1
ATOM 526 C CA . LEU A 1 66 ? 8.250 2.328 3.838 1.00 94.12 66 LEU A CA 1
ATOM 527 C C . LEU A 1 66 ? 8.547 0.972 3.192 1.00 94.12 66 LEU A C 1
ATOM 529 O O . LEU A 1 66 ? 8.238 -0.065 3.778 1.00 94.12 66 LEU A O 1
ATOM 533 N N . ILE A 1 67 ? 9.155 0.968 2.007 1.00 91.12 67 ILE A N 1
ATOM 534 C CA . ILE A 1 67 ? 9.528 -0.256 1.285 1.00 91.12 67 ILE A CA 1
ATOM 535 C C . ILE A 1 67 ? 10.996 -0.235 0.878 1.00 91.12 67 ILE A C 1
ATOM 537 O O . ILE A 1 67 ? 11.533 0.786 0.452 1.00 91.12 67 ILE A O 1
ATOM 541 N N . SER A 1 68 ? 11.658 -1.384 1.016 1.00 89.44 68 SER A N 1
ATOM 542 C CA . SER A 1 68 ? 13.101 -1.516 0.801 1.00 89.44 68 SER A CA 1
ATOM 543 C C . SER A 1 68 ? 13.530 -1.333 -0.653 1.00 89.44 68 SER A C 1
ATOM 545 O O . SER A 1 68 ? 14.681 -0.990 -0.908 1.00 89.44 68 SER A O 1
ATOM 547 N N . GLY A 1 69 ? 12.626 -1.549 -1.602 1.00 88.88 69 GLY A N 1
ATOM 548 C CA . GLY A 1 69 ? 12.846 -1.324 -3.023 1.00 88.88 69 GLY A CA 1
ATOM 549 C C . GLY A 1 69 ? 11.531 -1.131 -3.758 1.00 88.88 69 GLY A C 1
ATOM 550 O O . GLY A 1 69 ? 10.459 -1.283 -3.163 1.00 88.88 69 GLY A O 1
ATOM 551 N N . ALA A 1 70 ? 11.611 -0.843 -5.056 1.00 89.75 70 ALA A N 1
ATOM 552 C CA . ALA A 1 70 ? 10.427 -0.795 -5.903 1.00 89.75 70 ALA A CA 1
ATOM 553 C C . ALA A 1 70 ? 9.585 -2.076 -5.783 1.00 89.75 70 ALA A C 1
ATOM 555 O O . ALA A 1 70 ? 10.137 -3.186 -5.801 1.00 89.75 70 ALA A O 1
ATOM 556 N N . PRO A 1 71 ? 8.250 -1.945 -5.668 1.00 90.44 71 PRO A N 1
ATOM 557 C CA . PRO A 1 71 ? 7.366 -3.086 -5.577 1.00 90.44 71 PRO A CA 1
ATOM 558 C C . PRO A 1 71 ? 7.415 -3.863 -6.894 1.00 90.44 71 PRO A C 1
ATOM 560 O O . PRO A 1 71 ? 7.395 -3.270 -7.971 1.00 90.44 71 PRO A O 1
ATOM 563 N N . THR A 1 72 ? 7.451 -5.195 -6.801 1.00 89.62 72 THR A N 1
ATOM 564 C CA . THR A 1 72 ? 7.359 -6.077 -7.975 1.00 89.62 72 THR A CA 1
ATOM 565 C C . THR A 1 72 ? 6.123 -5.747 -8.814 1.00 89.62 72 THR A C 1
ATOM 567 O O . THR A 1 72 ? 5.093 -5.360 -8.253 1.00 89.62 72 THR A O 1
ATOM 570 N N . GLY A 1 73 ? 6.226 -5.933 -10.132 1.00 91.25 73 GLY A N 1
ATOM 571 C CA . GLY A 1 73 ? 5.231 -5.519 -11.125 1.00 91.25 73 GLY A CA 1
ATOM 572 C C . GLY A 1 73 ? 5.682 -4.268 -11.883 1.00 91.25 73 GLY A C 1
ATOM 573 O O . GLY A 1 73 ? 6.881 -4.008 -11.982 1.00 91.25 73 GLY A O 1
ATOM 574 N N . ASP A 1 74 ? 4.730 -3.461 -12.366 1.00 93.88 74 ASP A N 1
ATOM 575 C CA . ASP A 1 74 ? 4.986 -2.240 -13.163 1.00 93.88 74 ASP A CA 1
ATOM 576 C C . ASP A 1 74 ? 5.957 -1.262 -12.473 1.00 93.88 74 ASP A C 1
ATOM 578 O O . ASP A 1 74 ? 6.710 -0.552 -13.135 1.00 93.88 74 ASP A O 1
ATOM 582 N N . GLY A 1 75 ? 5.986 -1.260 -11.134 1.00 90.81 75 GLY A N 1
ATOM 583 C CA . GLY A 1 75 ? 6.858 -0.386 -10.347 1.00 90.81 75 GLY A CA 1
ATOM 584 C C . GLY A 1 75 ? 8.345 -0.743 -10.398 1.00 90.81 75 GLY A C 1
ATOM 585 O O . GLY A 1 75 ? 9.159 0.127 -10.096 1.00 90.81 75 GLY A O 1
ATOM 586 N N . ARG A 1 76 ? 8.700 -1.984 -10.762 1.00 90.56 76 ARG A N 1
ATOM 587 C CA . ARG A 1 76 ? 10.091 -2.465 -10.850 1.00 90.56 76 ARG A CA 1
ATOM 588 C C . ARG A 1 76 ? 10.499 -2.859 -12.264 1.00 90.56 76 ARG A C 1
ATOM 590 O O . ARG A 1 76 ? 11.643 -2.621 -12.624 1.00 90.56 76 ARG A O 1
ATOM 597 N N . GLU A 1 77 ? 9.582 -3.440 -13.032 1.00 90.25 77 GLU A N 1
ATOM 598 C CA . GLU A 1 77 ? 9.848 -4.049 -14.343 1.00 90.25 77 GLU A CA 1
ATOM 599 C C . GLU A 1 77 ? 10.604 -3.116 -15.296 1.00 90.25 77 GLU A C 1
ATOM 601 O O . GLU A 1 77 ? 11.583 -3.502 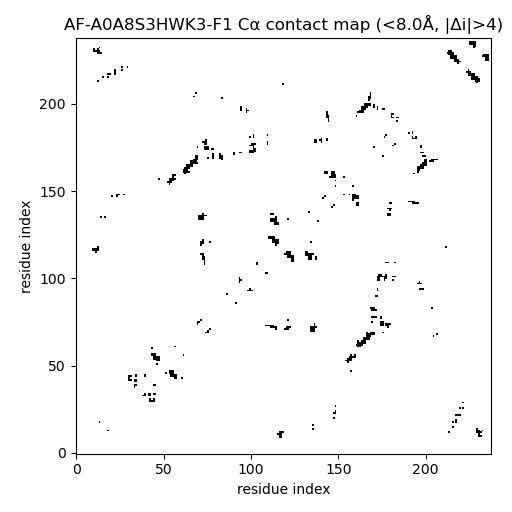-15.920 1.00 90.25 77 GLU A O 1
ATOM 606 N N . PHE A 1 78 ? 10.163 -1.862 -15.361 1.00 89.44 78 PHE A N 1
ATOM 607 C CA . PHE A 1 78 ? 10.662 -0.887 -16.326 1.00 89.44 78 PHE A CA 1
ATOM 608 C C . PHE A 1 78 ? 11.682 0.077 -15.717 1.00 89.44 78 PHE A C 1
ATOM 610 O O . PHE A 1 78 ? 11.952 1.129 -16.294 1.00 89.44 78 PHE A O 1
ATOM 617 N N . LEU A 1 79 ? 12.193 -0.207 -14.515 1.00 89.06 79 LEU A N 1
ATOM 618 C CA . LEU A 1 79 ? 13.169 0.678 -13.892 1.00 89.06 79 LEU A CA 1
ATOM 619 C C . LEU A 1 79 ? 14.518 0.598 -14.616 1.00 89.06 79 LEU A C 1
ATOM 621 O O . LEU A 1 79 ? 15.023 -0.499 -14.850 1.00 89.06 79 LEU A O 1
ATOM 625 N N . PRO A 1 80 ? 15.156 1.748 -14.893 1.00 87.75 80 PRO A N 1
ATOM 626 C CA . PRO A 1 80 ? 16.535 1.775 -15.356 1.00 87.75 80 PRO A CA 1
ATOM 627 C C . PRO A 1 80 ? 17.484 1.107 -14.355 1.00 87.75 80 PRO A C 1
ATOM 629 O O . PRO A 1 80 ? 17.303 1.224 -13.139 1.00 87.75 80 PRO A O 1
ATOM 632 N N . VAL A 1 81 ? 18.541 0.471 -14.864 1.00 81.12 81 VAL A N 1
ATOM 633 C CA . VAL A 1 81 ? 19.571 -0.206 -14.052 1.00 81.12 81 VAL A CA 1
ATOM 634 C C . 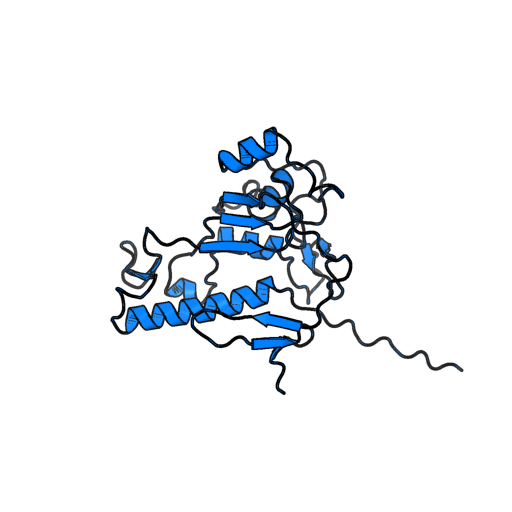VAL A 1 81 ? 20.233 0.750 -13.049 1.00 81.12 81 VAL A C 1
ATOM 636 O O . VAL A 1 81 ? 20.567 0.360 -11.936 1.00 81.12 81 VAL A O 1
ATOM 639 N N . ASP A 1 82 ? 20.375 2.023 -13.412 1.00 80.75 82 ASP A N 1
ATOM 640 C CA . ASP A 1 82 ? 21.003 3.084 -12.624 1.00 80.75 82 ASP A CA 1
ATOM 641 C C . ASP A 1 82 ? 19.994 3.929 -11.819 1.00 80.75 82 ASP A C 1
ATOM 643 O O . ASP A 1 82 ? 20.291 5.056 -11.413 1.00 80.75 82 ASP A O 1
ATOM 647 N N . CYS A 1 83 ? 18.785 3.415 -11.565 1.00 82.81 83 CYS A N 1
ATOM 648 C CA . CYS A 1 83 ? 17.712 4.192 -10.936 1.00 82.81 83 CYS A CA 1
ATOM 649 C C . CYS A 1 83 ? 18.033 4.733 -9.527 1.00 82.81 83 CYS A C 1
ATOM 651 O O . CYS A 1 83 ? 17.451 5.740 -9.114 1.00 82.81 83 CYS A O 1
ATOM 653 N N . ASP A 1 84 ? 18.994 4.134 -8.823 1.00 85.62 84 ASP A N 1
ATOM 654 C CA . ASP A 1 84 ? 19.479 4.588 -7.514 1.00 85.62 84 ASP A CA 1
ATOM 655 C C . ASP A 1 84 ? 20.596 5.643 -7.580 1.00 85.62 84 ASP A C 1
ATOM 657 O O . ASP A 1 84 ? 21.050 6.139 -6.546 1.00 85.62 84 ASP A O 1
ATOM 661 N N . GLY A 1 85 ? 20.990 6.071 -8.781 1.00 85.56 85 GLY A N 1
ATOM 662 C CA . GLY A 1 85 ? 21.878 7.215 -8.979 1.00 85.56 85 GLY A CA 1
ATOM 663 C C . GLY A 1 85 ? 21.281 8.544 -8.483 1.00 85.56 85 GLY A C 1
ATOM 664 O O . GLY A 1 85 ? 20.132 8.595 -8.017 1.00 85.56 85 GLY A O 1
ATOM 665 N N . PRO A 1 86 ? 22.037 9.656 -8.565 1.00 85.69 86 PRO A N 1
ATOM 666 C CA . PRO A 1 86 ? 21.546 10.986 -8.208 1.00 85.69 86 PRO A CA 1
ATOM 667 C C . PRO A 1 86 ? 20.218 11.307 -8.900 1.00 85.69 86 PRO A C 1
ATOM 669 O O . PRO A 1 86 ? 20.036 11.046 -10.087 1.00 85.69 86 PRO A O 1
ATOM 672 N N . MET A 1 87 ? 19.268 11.858 -8.144 1.00 84.69 87 MET A N 1
ATOM 673 C CA . MET A 1 87 ? 17.955 12.181 -8.693 1.00 84.69 87 MET A CA 1
ATOM 674 C C . MET A 1 87 ? 18.071 13.380 -9.634 1.00 84.69 87 MET A C 1
ATOM 676 O O . MET A 1 87 ? 18.703 14.379 -9.282 1.00 84.69 87 MET A O 1
ATOM 680 N N . ALA A 1 88 ? 17.437 13.297 -10.804 1.00 83.69 88 ALA A N 1
ATOM 681 C CA . ALA A 1 88 ? 17.393 14.415 -11.733 1.00 83.69 88 ALA A CA 1
ATOM 682 C C . ALA A 1 88 ? 16.687 15.624 -11.081 1.00 83.69 88 ALA A C 1
ATOM 684 O O . ALA A 1 88 ? 15.733 15.435 -10.318 1.00 83.69 88 ALA A O 1
ATOM 685 N N . PRO A 1 89 ? 17.090 16.873 -11.386 1.00 85.94 89 PRO A N 1
ATOM 686 C CA . PRO A 1 89 ? 16.448 18.066 -10.829 1.00 85.94 89 PRO A CA 1
ATOM 687 C C . PRO A 1 89 ? 14.926 18.096 -11.030 1.00 85.94 89 PRO A C 1
ATOM 689 O O . PRO A 1 89 ? 14.199 18.493 -10.124 1.00 85.94 89 PRO A O 1
ATOM 692 N N . TYR A 1 90 ? 14.444 17.618 -12.181 1.00 83.12 90 TYR A N 1
ATOM 693 C CA . TYR A 1 90 ? 13.015 17.519 -12.482 1.00 83.12 90 TYR A CA 1
ATOM 694 C C . TYR A 1 90 ? 12.275 16.584 -11.512 1.00 83.12 90 TYR A C 1
ATOM 696 O O . TYR A 1 90 ? 11.283 16.984 -10.904 1.00 83.12 90 TYR A O 1
ATOM 704 N N . ASP A 1 91 ? 12.799 15.376 -11.292 1.00 81.19 91 ASP A N 1
ATOM 705 C CA . ASP A 1 91 ? 12.218 14.400 -10.362 1.00 81.19 91 ASP A CA 1
ATOM 706 C C . ASP A 1 91 ? 12.203 14.929 -8.917 1.00 81.19 91 ASP A C 1
ATOM 708 O O . ASP A 1 91 ? 11.247 14.696 -8.176 1.00 81.19 91 ASP A O 1
ATOM 712 N N . LEU A 1 92 ? 13.233 15.687 -8.515 1.00 85.19 92 LEU A N 1
ATOM 713 C CA . LEU A 1 92 ? 13.294 16.332 -7.197 1.00 85.19 92 LEU A CA 1
ATOM 714 C C . LEU A 1 92 ? 12.204 17.392 -7.022 1.00 85.19 92 LEU A C 1
ATOM 716 O O . LEU A 1 92 ? 11.608 17.478 -5.947 1.00 85.19 92 LEU A O 1
ATOM 720 N N . VAL A 1 93 ? 11.954 18.204 -8.052 1.00 86.25 93 VAL A N 1
ATOM 721 C CA . VAL A 1 93 ? 10.880 19.207 -8.038 1.00 86.25 93 VAL A CA 1
ATOM 722 C C . VAL A 1 93 ? 9.529 18.516 -7.921 1.00 86.25 93 VAL A C 1
ATOM 724 O O . VAL A 1 93 ? 8.746 18.883 -7.046 1.00 86.25 93 VAL A O 1
ATOM 727 N N . GLN A 1 94 ? 9.287 17.477 -8.723 1.00 84.25 94 GLN A N 1
ATOM 728 C CA . GLN A 1 94 ? 8.023 16.744 -8.677 1.00 84.25 94 GLN A CA 1
ATOM 729 C C . GLN A 1 94 ? 7.798 16.066 -7.326 1.00 84.25 94 GLN A C 1
ATOM 731 O O . GLN A 1 94 ? 6.726 16.204 -6.743 1.00 84.25 94 GLN A O 1
ATOM 736 N N . MET A 1 95 ? 8.824 15.417 -6.769 1.00 83.62 95 MET A N 1
ATOM 737 C CA . MET A 1 95 ? 8.744 14.824 -5.433 1.00 83.62 95 MET A CA 1
ATOM 738 C C . MET A 1 95 ? 8.411 15.874 -4.360 1.00 83.62 95 MET A C 1
ATOM 740 O O . MET A 1 95 ? 7.533 15.647 -3.531 1.00 83.62 95 MET A O 1
ATOM 744 N N . ARG A 1 96 ? 9.074 17.039 -4.381 1.00 85.12 96 ARG A N 1
ATOM 745 C CA . ARG A 1 96 ? 8.848 18.120 -3.401 1.00 85.12 96 ARG A CA 1
ATOM 746 C C . ARG A 1 96 ? 7.482 18.780 -3.536 1.00 85.12 96 ARG A C 1
ATOM 748 O O . ARG A 1 96 ? 6.914 19.192 -2.531 1.00 85.12 96 ARG A O 1
ATOM 755 N N . ALA A 1 97 ? 6.970 18.880 -4.756 1.00 86.19 97 ALA A N 1
ATOM 756 C CA . ALA A 1 97 ? 5.637 19.399 -5.028 1.00 86.19 97 ALA A CA 1
ATOM 757 C C . ALA A 1 97 ? 4.527 18.371 -4.746 1.00 86.19 97 ALA A C 1
ATOM 759 O O . ALA A 1 97 ? 3.359 18.680 -4.962 1.00 86.19 97 ALA A O 1
ATOM 760 N N . ALA A 1 98 ? 4.880 17.147 -4.321 1.00 82.69 98 ALA A N 1
ATOM 761 C CA . ALA A 1 98 ? 3.982 15.993 -4.294 1.00 82.69 98 ALA A CA 1
ATOM 762 C C . ALA A 1 98 ? 3.259 15.763 -5.643 1.00 82.69 98 ALA A C 1
ATOM 764 O O . ALA A 1 98 ? 2.172 15.191 -5.688 1.00 82.69 98 ALA A O 1
ATOM 765 N N . GLY A 1 99 ? 3.870 16.210 -6.745 1.00 85.94 99 GLY A N 1
ATOM 766 C CA . GLY A 1 99 ? 3.352 16.081 -8.100 1.00 85.94 99 GLY A CA 1
ATOM 767 C C . GLY A 1 99 ? 3.658 14.706 -8.680 1.00 85.94 99 GLY A C 1
ATOM 768 O O . GLY A 1 99 ? 4.689 14.103 -8.365 1.00 85.94 99 GLY A O 1
ATOM 769 N N . HIS A 1 100 ? 2.762 14.201 -9.531 1.00 91.19 100 HIS A N 1
ATOM 770 C CA . HIS A 1 100 ? 2.902 12.928 -10.245 1.00 91.19 100 HIS A CA 1
ATOM 771 C C . HIS A 1 100 ? 3.094 13.190 -11.746 1.00 91.19 100 HIS A C 1
ATOM 773 O O . HIS A 1 100 ? 2.402 14.022 -12.323 1.00 91.19 100 HIS A O 1
ATOM 779 N N . ALA A 1 101 ? 4.058 12.510 -12.373 1.00 89.50 101 ALA A N 1
ATOM 780 C CA . ALA A 1 101 ? 4.417 12.691 -13.782 1.00 89.50 101 ALA A CA 1
ATOM 781 C C . ALA A 1 101 ? 4.652 11.318 -14.443 1.00 89.50 101 ALA A C 1
ATOM 783 O O . ALA A 1 101 ? 5.787 10.962 -14.771 1.00 89.50 101 ALA A O 1
ATOM 784 N N . PRO A 1 102 ? 3.594 10.497 -14.578 1.00 93.06 102 PRO A N 1
ATOM 785 C CA . PRO A 1 102 ? 3.715 9.136 -15.083 1.00 93.06 102 PRO A CA 1
ATOM 786 C C . PRO A 1 102 ? 4.069 9.108 -16.576 1.00 93.06 102 PRO A C 1
ATOM 788 O O . PRO A 1 102 ? 3.513 9.866 -17.368 1.00 93.06 102 PRO A O 1
ATOM 791 N N . ILE A 1 103 ? 4.937 8.176 -16.980 1.00 91.88 103 ILE A N 1
ATOM 792 C CA . ILE A 1 103 ? 5.291 7.955 -18.397 1.00 91.88 103 ILE A CA 1
ATOM 793 C C . ILE A 1 103 ? 4.588 6.716 -18.963 1.00 91.88 103 ILE A C 1
ATOM 795 O O . ILE A 1 103 ? 4.440 5.719 -18.263 1.00 91.88 103 ILE A O 1
ATOM 799 N N . TYR A 1 104 ? 4.197 6.733 -20.238 1.00 93.00 104 TYR A N 1
ATOM 800 C CA . TYR A 1 104 ? 3.524 5.615 -20.926 1.00 93.00 104 TYR A CA 1
ATOM 801 C C . TYR A 1 104 ? 4.135 5.378 -22.312 1.00 93.00 104 TYR A C 1
ATOM 803 O O . TYR A 1 104 ? 3.444 5.418 -23.322 1.00 93.00 104 TYR A O 1
ATOM 811 N N . GLU A 1 105 ? 5.455 5.207 -22.356 1.00 91.31 105 GLU A N 1
ATOM 812 C CA . GLU A 1 105 ? 6.211 5.052 -23.608 1.00 91.31 105 GLU A CA 1
ATOM 813 C C . GLU A 1 105 ? 6.094 3.649 -24.218 1.00 91.31 105 GLU A C 1
ATOM 815 O O . GLU A 1 105 ? 6.210 3.493 -25.431 1.00 91.31 105 GLU A O 1
ATOM 820 N N . HIS A 1 106 ? 5.819 2.635 -23.392 1.00 90.12 106 HIS A N 1
ATOM 821 C CA . HIS A 1 106 ? 5.623 1.257 -23.829 1.00 90.12 106 HIS A CA 1
ATOM 822 C C . HIS A 1 106 ? 4.160 0.831 -23.662 1.00 90.12 106 HIS A C 1
ATOM 824 O O . HIS A 1 106 ? 3.525 1.225 -22.680 1.00 90.12 106 HIS A O 1
ATOM 830 N N . PRO A 1 107 ? 3.620 0.002 -24.578 1.00 89.69 107 PRO A N 1
ATOM 831 C CA . PRO A 1 107 ? 2.239 -0.475 -24.496 1.00 89.69 107 PRO A CA 1
ATOM 832 C C . PRO A 1 107 ? 1.975 -1.311 -23.237 1.00 89.69 107 PRO A C 1
ATOM 834 O O . PRO A 1 107 ? 0.853 -1.337 -22.757 1.00 89.69 107 PRO A O 1
ATOM 837 N N . GLU A 1 108 ? 3.008 -1.941 -22.678 1.00 91.19 108 GLU A N 1
ATOM 838 C CA . GLU A 1 108 ? 2.936 -2.770 -21.468 1.00 91.19 108 GLU A CA 1
ATOM 839 C C . GLU A 1 108 ? 2.841 -1.939 -20.172 1.00 91.19 108 GLU A C 1
ATOM 841 O O . GLU A 1 108 ? 2.554 -2.465 -19.093 1.00 91.19 108 GLU A O 1
ATOM 846 N N . HIS A 1 109 ? 3.084 -0.624 -20.247 1.00 93.00 109 HIS A N 1
ATOM 847 C CA . HIS A 1 109 ? 3.073 0.246 -19.077 1.00 93.00 109 HIS A CA 1
ATOM 848 C C . HIS A 1 109 ? 1.689 0.332 -18.440 1.00 93.00 109 HIS A C 1
ATOM 850 O O . HIS A 1 109 ? 0.703 0.738 -19.055 1.00 93.00 109 HIS A O 1
ATOM 856 N N . GLY A 1 110 ? 1.648 0.054 -17.139 1.00 90.38 110 GLY A N 1
ATOM 857 C CA . GLY A 1 110 ? 0.422 0.104 -16.356 1.00 90.38 110 GLY A CA 1
ATOM 858 C C . GLY A 1 110 ? -0.461 -1.141 -16.471 1.00 90.38 110 GLY A C 1
ATOM 859 O O . GLY A 1 110 ? -1.502 -1.184 -15.814 1.00 90.38 110 GLY A O 1
ATOM 860 N N . HIS A 1 111 ? -0.050 -2.179 -17.200 1.00 92.19 111 HIS A N 1
ATOM 861 C CA . HIS A 1 111 ? -0.736 -3.468 -17.145 1.00 92.19 111 HIS A CA 1
ATOM 862 C C . HIS A 1 111 ? -0.717 -4.055 -15.726 1.00 92.19 111 HIS A C 1
ATOM 864 O O . HIS A 1 111 ? 0.202 -3.828 -14.933 1.00 92.19 111 HIS A O 1
ATOM 870 N N . LEU A 1 112 ? -1.774 -4.794 -15.383 1.00 91.19 112 LEU A N 1
ATOM 871 C CA . LEU A 1 112 ? -1.793 -5.624 -14.181 1.00 91.19 112 LEU A CA 1
ATOM 872 C C . LEU A 1 112 ? -0.829 -6.793 -14.373 1.00 91.19 112 LEU A C 1
ATOM 874 O O . LEU A 1 112 ? -0.755 -7.350 -15.469 1.00 91.19 112 LEU A O 1
ATOM 878 N N . ARG A 1 113 ? -0.113 -7.183 -13.315 1.00 91.44 113 ARG A N 1
ATOM 879 C CA . ARG A 1 113 ? 0.919 -8.221 -13.394 1.00 91.44 113 ARG A CA 1
ATOM 880 C C . ARG A 1 113 ? 0.780 -9.252 -12.280 1.00 91.44 113 ARG A C 1
ATOM 882 O O . ARG A 1 113 ? 0.433 -8.945 -11.138 1.00 91.44 113 ARG A O 1
ATOM 889 N N . TYR A 1 114 ? 1.107 -10.496 -12.587 1.00 88.69 114 TYR A N 1
ATOM 890 C CA . TYR A 1 114 ? 1.202 -11.579 -11.620 1.00 88.69 114 TYR A CA 1
ATOM 891 C C . TYR A 1 114 ? 2.647 -11.797 -11.190 1.00 88.69 114 TYR A C 1
ATOM 893 O O . TYR A 1 114 ? 3.558 -11.761 -12.009 1.00 88.69 114 TYR A O 1
ATOM 901 N N . LYS A 1 115 ? 2.858 -12.053 -9.898 1.00 82.75 115 LYS A N 1
ATOM 902 C CA . LYS A 1 115 ? 4.138 -12.500 -9.352 1.00 82.75 115 LYS A CA 1
ATOM 903 C C . LYS A 1 115 ? 4.312 -13.993 -9.627 1.00 82.75 115 LYS A C 1
ATOM 905 O O . LYS A 1 115 ? 3.435 -14.790 -9.274 1.00 82.75 115 LYS A O 1
ATOM 910 N N . LEU A 1 116 ? 5.452 -14.356 -10.208 1.00 73.94 116 LEU A N 1
ATOM 911 C CA . LEU A 1 116 ? 5.832 -15.751 -10.408 1.00 73.94 116 LEU A CA 1
ATOM 912 C C . LEU A 1 116 ? 6.208 -16.419 -9.075 1.00 73.94 116 LEU A C 1
ATOM 914 O O . LEU A 1 116 ? 6.500 -15.756 -8.077 1.00 73.94 116 LEU A O 1
ATOM 918 N N . SER A 1 117 ? 6.135 -17.752 -9.041 1.00 63.16 117 SER A N 1
ATOM 919 C CA . SER A 1 117 ? 6.413 -18.553 -7.841 1.00 63.16 117 SER A CA 1
ATOM 920 C C . SER A 1 117 ? 7.871 -18.464 -7.389 1.00 63.16 117 SER A C 1
ATOM 922 O O . SER A 1 117 ? 8.136 -18.572 -6.192 1.00 63.16 117 SER A O 1
ATOM 924 N N . VAL A 1 118 ? 8.782 -18.205 -8.328 1.00 58.22 118 VAL A N 1
ATOM 925 C CA . VAL A 1 118 ? 10.227 -18.120 -8.113 1.00 58.22 118 VAL A CA 1
ATOM 926 C C . VAL A 1 118 ? 10.682 -16.662 -8.243 1.00 58.22 118 VAL A C 1
ATOM 928 O O . VAL A 1 118 ? 10.421 -16.007 -9.247 1.00 58.22 118 VAL A O 1
ATOM 931 N N . GLY A 1 119 ? 11.354 -16.142 -7.213 1.00 63.09 119 GLY A N 1
ATOM 932 C CA . GLY A 1 119 ? 12.008 -14.832 -7.252 1.00 63.09 119 GLY A CA 1
ATOM 933 C C . GLY A 1 119 ? 11.083 -13.602 -7.268 1.00 63.09 119 GLY A C 1
ATOM 934 O O . GLY A 1 119 ? 9.993 -13.574 -6.681 1.00 63.09 119 GLY A O 1
ATOM 935 N N . MET A 1 120 ? 11.584 -12.524 -7.882 1.00 67.50 120 MET A N 1
ATOM 936 C CA . MET A 1 120 ? 10.933 -11.204 -7.961 1.00 67.50 120 MET A CA 1
ATOM 937 C C . MET A 1 120 ? 10.248 -10.932 -9.308 1.00 67.50 120 MET A C 1
ATOM 939 O O . MET A 1 120 ? 9.701 -9.844 -9.501 1.00 67.50 120 MET A O 1
ATOM 943 N N . GLU A 1 121 ? 10.273 -11.904 -10.215 1.00 75.94 121 GLU A N 1
ATOM 944 C CA . GLU A 1 121 ? 9.781 -11.771 -11.582 1.00 75.94 121 GLU A CA 1
ATOM 945 C C . GLU A 1 121 ? 8.255 -11.666 -11.643 1.00 75.94 121 GLU A C 1
ATOM 947 O O . GLU A 1 121 ? 7.516 -12.196 -10.797 1.00 75.94 121 GLU A O 1
ATOM 952 N N . THR A 1 122 ? 7.777 -10.960 -12.667 1.00 77.75 122 THR A N 1
ATOM 953 C CA . THR A 1 122 ? 6.350 -10.783 -12.913 1.00 77.75 122 THR A CA 1
ATOM 954 C C . THR A 1 122 ? 6.005 -10.929 -14.383 1.00 77.75 122 THR A C 1
ATOM 956 O O . THR A 1 122 ? 6.805 -10.586 -15.244 1.00 77.75 122 THR A O 1
ATOM 959 N N . ILE A 1 123 ? 4.792 -11.394 -14.654 1.00 83.19 123 ILE A N 1
ATOM 960 C CA . ILE A 1 123 ? 4.235 -11.530 -16.003 1.00 83.19 123 ILE A CA 1
ATOM 961 C C . ILE A 1 123 ? 2.935 -10.748 -16.107 1.00 83.19 123 ILE A C 1
ATOM 963 O O . ILE A 1 123 ? 2.267 -10.525 -15.097 1.00 83.19 123 ILE A O 1
ATOM 967 N N . ASP A 1 124 ? 2.553 -10.357 -17.316 1.00 83.00 124 ASP A N 1
ATOM 968 C CA . ASP A 1 124 ? 1.269 -9.701 -17.542 1.00 83.00 124 ASP A CA 1
ATOM 969 C C . ASP A 1 124 ? 0.096 -10.600 -17.135 1.00 83.00 124 ASP A C 1
ATOM 971 O O . ASP A 1 124 ? 0.110 -11.825 -17.305 1.00 83.00 124 ASP A O 1
ATOM 975 N N . ALA A 1 125 ? -0.927 -9.976 -16.553 1.00 81.19 125 ALA A N 1
ATOM 976 C CA . ALA A 1 125 ? -2.087 -10.683 -16.052 1.00 81.19 125 ALA A CA 1
ATOM 977 C C . ALA A 1 125 ? -2.906 -11.284 -17.204 1.00 81.19 125 ALA A C 1
ATOM 979 O O . ALA A 1 125 ? -3.459 -10.571 -18.039 1.00 81.19 125 ALA A O 1
ATOM 980 N N . ASN A 1 126 ? -3.025 -12.610 -17.210 1.00 80.94 126 ASN A N 1
ATOM 981 C CA . ASN A 1 126 ? -3.843 -13.369 -18.148 1.00 80.94 126 ASN A CA 1
ATOM 982 C C . ASN A 1 126 ? -5.020 -14.058 -17.419 1.00 80.94 126 ASN A C 1
ATOM 984 O O . ASN A 1 126 ? -4.769 -14.855 -16.510 1.00 80.94 126 ASN A O 1
ATOM 988 N N . PRO A 1 127 ? -6.286 -13.859 -17.848 1.00 74.81 127 PRO A N 1
ATOM 989 C CA . PRO A 1 127 ? -7.465 -14.524 -17.275 1.00 74.81 127 PRO A CA 1
ATOM 990 C C . PRO A 1 127 ? -7.396 -16.059 -17.213 1.00 74.81 127 PRO A C 1
ATOM 992 O O . PRO A 1 127 ? -8.117 -16.685 -16.436 1.00 74.81 127 PRO A O 1
ATOM 995 N N . LEU A 1 128 ? -6.549 -16.685 -18.033 1.00 76.62 128 LEU A N 1
ATOM 996 C CA . LEU A 1 128 ? -6.374 -18.138 -18.071 1.00 76.62 128 LEU A CA 1
ATOM 997 C C . LEU A 1 128 ? -5.559 -18.683 -16.884 1.00 76.62 128 LEU A C 1
ATOM 999 O O . LEU A 1 128 ? -5.644 -19.875 -16.583 1.00 76.62 128 LEU A O 1
ATOM 1003 N N . GLN A 1 129 ? -4.800 -17.843 -16.173 1.00 72.62 129 GLN A N 1
ATOM 1004 C CA . GLN A 1 129 ? -4.022 -18.260 -15.005 1.00 72.62 129 GLN A CA 1
ATOM 1005 C C . GLN A 1 129 ? -4.861 -18.191 -13.724 1.00 72.62 129 GLN A C 1
ATOM 1007 O O . GLN A 1 129 ? -5.057 -17.137 -13.127 1.00 72.62 129 GLN A O 1
ATOM 1012 N N . ARG A 1 130 ? -5.346 -19.353 -13.274 1.00 59.56 130 ARG A N 1
ATOM 1013 C CA . ARG A 1 130 ? -6.297 -19.461 -12.151 1.00 59.56 130 ARG A CA 1
ATOM 1014 C C . ARG A 1 130 ? -5.670 -19.409 -10.750 1.00 59.56 130 ARG A C 1
ATOM 1016 O O . ARG A 1 130 ? -6.395 -19.195 -9.785 1.00 59.56 130 ARG A O 1
ATOM 1023 N N . PHE A 1 131 ? -4.350 -19.566 -10.627 1.00 67.69 131 PHE A N 1
ATOM 1024 C CA . PHE A 1 131 ? -3.631 -19.584 -9.341 1.00 67.69 131 PHE A CA 1
ATOM 1025 C C . PHE A 1 131 ? -2.454 -18.606 -9.340 1.00 67.69 131 PHE A C 1
ATOM 1027 O O . PHE A 1 131 ? -1.301 -18.978 -9.133 1.00 67.69 131 PHE A O 1
ATOM 1034 N N . ALA A 1 132 ? -2.744 -17.339 -9.624 1.00 75.00 132 ALA A N 1
ATOM 1035 C CA . ALA A 1 132 ? -1.735 -16.296 -9.700 1.00 75.00 132 ALA A CA 1
ATOM 1036 C C . ALA A 1 132 ? -1.880 -15.286 -8.555 1.00 75.00 132 ALA A C 1
ATOM 1038 O O . ALA A 1 132 ? -2.978 -14.852 -8.206 1.00 75.00 132 ALA A O 1
ATOM 1039 N N . ILE A 1 133 ? -0.751 -14.892 -7.965 1.00 83.06 133 ILE A N 1
ATOM 1040 C CA . ILE A 1 133 ? -0.706 -13.830 -6.961 1.00 83.06 133 ILE A CA 1
ATOM 1041 C C . ILE A 1 133 ? -0.440 -12.514 -7.684 1.00 83.06 133 ILE A C 1
ATOM 1043 O O . ILE A 1 133 ? 0.554 -12.386 -8.388 1.00 83.06 133 ILE A O 1
ATOM 1047 N N . MET A 1 134 ? -1.283 -11.507 -7.458 1.00 89.19 134 MET A N 1
ATOM 1048 C CA . MET A 1 134 ? -1.041 -10.152 -7.967 1.00 89.19 134 MET A CA 1
ATOM 1049 C C . MET A 1 134 ? 0.296 -9.583 -7.484 1.00 89.19 134 MET A C 1
ATOM 1051 O O . MET A 1 134 ? 0.718 -9.820 -6.339 1.00 89.19 134 MET A O 1
ATOM 1055 N N . SER A 1 135 ? 0.919 -8.775 -8.336 1.00 90.94 135 SER A N 1
ATOM 1056 C CA . SER A 1 135 ? 2.160 -8.076 -8.031 1.00 90.94 135 SER A CA 1
ATOM 1057 C C . SER A 1 135 ? 2.014 -7.119 -6.840 1.00 90.94 135 SER A C 1
ATOM 1059 O O . SER A 1 135 ? 0.916 -6.729 -6.422 1.00 90.94 135 SER A O 1
ATOM 1061 N N . CYS A 1 136 ? 3.143 -6.744 -6.248 1.00 91.50 136 CYS A N 1
ATOM 1062 C CA . CYS A 1 136 ? 3.167 -5.805 -5.135 1.00 91.50 136 CYS A CA 1
ATOM 1063 C C . CYS A 1 136 ? 2.668 -4.411 -5.542 1.00 91.50 136 CYS A C 1
ATOM 1065 O O . CYS A 1 136 ? 1.937 -3.792 -4.767 1.00 91.50 136 CYS A O 1
ATOM 1067 N N . SER A 1 137 ? 3.001 -3.933 -6.746 1.00 94.50 137 SER A N 1
ATOM 1068 C CA . SER A 1 137 ? 2.515 -2.640 -7.239 1.00 94.50 137 SER A CA 1
ATOM 1069 C C . SER A 1 137 ? 0.996 -2.632 -7.392 1.00 94.50 137 SER A C 1
ATOM 1071 O O . SER A 1 137 ? 0.349 -1.656 -7.016 1.00 94.50 137 SER A O 1
ATOM 1073 N N . ASP A 1 138 ? 0.406 -3.737 -7.858 1.00 94.25 138 ASP A N 1
ATOM 1074 C CA . ASP A 1 138 ? -1.051 -3.866 -7.999 1.00 94.25 138 ASP A CA 1
ATOM 1075 C C . ASP A 1 138 ? -1.762 -3.910 -6.639 1.00 94.25 138 ASP A C 1
ATOM 1077 O O . ASP A 1 138 ? -2.848 -3.351 -6.477 1.00 94.25 138 ASP A O 1
ATOM 1081 N N . LYS A 1 139 ? -1.145 -4.529 -5.625 1.00 93.56 139 LYS A N 1
ATOM 1082 C CA . LYS A 1 139 ? -1.682 -4.534 -4.254 1.00 93.56 139 LYS A CA 1
ATOM 1083 C C . LYS A 1 139 ? -1.685 -3.137 -3.634 1.00 93.56 139 LYS A C 1
ATOM 1085 O O . LYS A 1 139 ? -2.672 -2.765 -3.005 1.00 93.56 139 LYS A O 1
ATOM 1090 N N . ILE A 1 140 ? -0.626 -2.355 -3.843 1.00 95.25 140 ILE A N 1
ATOM 1091 C CA . ILE A 1 140 ? -0.565 -0.965 -3.369 1.00 95.25 140 ILE A CA 1
ATOM 1092 C C . ILE A 1 140 ? -1.587 -0.100 -4.120 1.00 95.25 140 ILE A C 1
ATOM 1094 O O . ILE A 1 140 ? -2.313 0.669 -3.489 1.00 95.25 140 ILE A O 1
ATOM 1098 N N . LEU A 1 141 ? -1.718 -0.274 -5.440 1.00 95.31 141 LEU A N 1
ATOM 1099 C CA . LEU A 1 141 ? -2.755 0.393 -6.231 1.00 95.31 141 LEU A CA 1
ATOM 1100 C C . LEU A 1 141 ? -4.157 0.113 -5.673 1.00 95.31 141 LEU A C 1
ATOM 1102 O O . LEU A 1 141 ? -4.943 1.039 -5.465 1.00 95.31 141 LEU A O 1
ATOM 1106 N N . LYS A 1 142 ? -4.451 -1.150 -5.344 1.00 94.19 142 LYS A N 1
ATOM 1107 C CA . LYS A 1 142 ? -5.707 -1.533 -4.688 1.00 94.19 142 LYS A CA 1
ATOM 1108 C C . LYS A 1 142 ? -5.917 -0.779 -3.373 1.00 94.19 142 LYS A C 1
ATOM 1110 O O . LYS A 1 142 ? -7.032 -0.330 -3.119 1.00 94.19 142 LYS A O 1
ATOM 1115 N N . TRP A 1 143 ? -4.891 -0.610 -2.541 1.00 95.06 143 TRP A N 1
ATOM 1116 C CA . TRP A 1 143 ? -5.007 0.169 -1.300 1.00 95.06 143 TRP A CA 1
ATOM 1117 C C . TRP A 1 143 ? -5.305 1.646 -1.571 1.00 95.06 143 TRP A C 1
ATOM 1119 O O . TRP A 1 143 ? -6.157 2.240 -0.907 1.00 95.06 143 TRP A O 1
ATOM 1129 N N . ASN A 1 144 ? -4.713 2.229 -2.610 1.00 94.75 144 ASN A N 1
ATOM 1130 C CA . ASN A 1 144 ? -5.013 3.602 -3.011 1.00 94.75 144 ASN A CA 1
ATOM 1131 C C . ASN A 1 144 ? -6.455 3.775 -3.529 1.00 94.75 144 ASN A C 1
ATOM 1133 O O . ASN A 1 144 ? -7.029 4.853 -3.380 1.00 94.75 144 ASN A O 1
ATOM 1137 N N . VAL A 1 145 ? -7.119 2.710 -3.991 1.00 93.88 145 VAL A N 1
ATOM 1138 C CA . VAL A 1 145 ? -8.539 2.728 -4.411 1.00 93.88 145 VAL A CA 1
ATOM 1139 C C . VAL A 1 145 ? -9.519 2.342 -3.300 1.00 93.88 145 VAL A C 1
ATOM 1141 O O . VAL A 1 145 ? -10.461 3.081 -3.028 1.00 93.88 145 VAL A O 1
ATOM 1144 N N . LEU A 1 146 ? -9.257 1.269 -2.554 1.00 93.75 146 LEU A N 1
ATOM 1145 C CA . LEU A 1 146 ? -10.194 0.703 -1.564 1.00 93.75 146 LEU A CA 1
ATOM 1146 C C . LEU A 1 146 ? -9.820 0.982 -0.103 1.00 93.75 146 LEU A C 1
ATOM 1148 O O . LEU A 1 146 ? -10.661 0.914 0.789 1.00 93.75 146 LEU A O 1
ATOM 1152 N N . GLY A 1 147 ? -8.563 1.338 0.137 1.00 93.94 147 GLY A N 1
ATOM 1153 C CA . GLY A 1 147 ? -7.992 1.497 1.468 1.00 93.94 147 GLY A CA 1
ATOM 1154 C C . GLY A 1 147 ? -7.258 0.241 1.933 1.00 93.94 147 GLY A C 1
ATOM 1155 O O . GLY A 1 147 ? -7.426 -0.850 1.375 1.00 93.94 147 GLY A O 1
ATOM 1156 N N . VAL A 1 148 ? -6.391 0.409 2.928 1.00 93.81 148 VAL A N 1
ATOM 1157 C CA . VAL A 1 148 ? -5.551 -0.672 3.453 1.00 93.81 148 VAL A CA 1
ATOM 1158 C C . VAL A 1 148 ? -6.356 -1.668 4.280 1.00 93.81 148 VAL A C 1
ATOM 1160 O O . VAL A 1 148 ? -6.033 -2.844 4.231 1.00 93.81 148 VAL A O 1
ATOM 1163 N N . GLN A 1 149 ? -7.437 -1.239 4.947 1.00 93.00 149 GLN A N 1
ATOM 1164 C CA . GLN A 1 149 ? -8.213 -1.979 5.959 1.00 93.00 149 GLN A CA 1
ATOM 1165 C C . GLN A 1 149 ? -8.910 -3.256 5.456 1.00 93.00 149 GLN A C 1
ATOM 1167 O O . GLN A 1 149 ? -9.245 -4.132 6.247 1.00 93.00 149 GLN A O 1
ATOM 1172 N N . GLY A 1 150 ? -9.089 -3.411 4.143 1.00 91.62 150 GLY A N 1
ATOM 1173 C CA . GLY A 1 150 ? -9.744 -4.587 3.568 1.00 91.62 150 GLY A CA 1
ATOM 1174 C C . GLY A 1 150 ? -11.264 -4.620 3.783 1.00 91.62 150 GLY A C 1
ATOM 1175 O O . GLY A 1 150 ? -11.852 -3.725 4.382 1.00 91.62 150 GLY A O 1
ATOM 1176 N N . ALA A 1 151 ? -11.911 -5.657 3.243 1.00 92.31 151 ALA A N 1
ATOM 1177 C CA . ALA A 1 151 ? -13.370 -5.705 3.099 1.00 92.31 151 ALA A CA 1
ATOM 1178 C C . ALA A 1 151 ? -14.134 -5.913 4.418 1.00 92.31 151 ALA A C 1
ATOM 1180 O O . ALA A 1 151 ? -15.238 -5.407 4.583 1.00 92.31 151 ALA A O 1
ATOM 1181 N N . LEU A 1 152 ? -13.570 -6.671 5.363 1.00 93.12 152 LEU A N 1
ATOM 1182 C CA . LEU A 1 152 ? -14.256 -6.932 6.629 1.00 93.12 152 LEU A CA 1
ATOM 1183 C C . LEU A 1 152 ? -14.285 -5.668 7.495 1.00 93.12 152 LEU A C 1
ATOM 1185 O O . LEU A 1 152 ? -15.358 -5.229 7.906 1.00 93.12 152 LEU A O 1
ATOM 1189 N N . LEU A 1 153 ? -13.121 -5.040 7.693 1.00 94.12 153 LEU A N 1
ATOM 1190 C CA . LEU A 1 153 ? -13.002 -3.804 8.465 1.00 94.12 153 LEU A CA 1
ATOM 1191 C C . LEU A 1 153 ? -13.646 -2.599 7.772 1.00 94.12 153 LEU A C 1
ATOM 1193 O O . LEU A 1 153 ? -14.032 -1.676 8.475 1.00 94.12 153 LEU A O 1
ATOM 1197 N N . SER A 1 154 ? -13.847 -2.594 6.447 1.00 93.50 154 SER A N 1
ATOM 1198 C CA . SER A 1 154 ? -14.532 -1.476 5.767 1.00 93.50 154 SER A CA 1
ATOM 1199 C C . SER A 1 154 ? -16.001 -1.291 6.167 1.00 93.50 154 SER A C 1
ATOM 1201 O O . SER A 1 154 ? -16.593 -0.253 5.871 1.00 93.50 154 SER A O 1
ATOM 1203 N N . ASN A 1 155 ? -16.598 -2.285 6.832 1.00 93.31 155 ASN A N 1
ATOM 1204 C CA . ASN A 1 155 ? -17.931 -2.149 7.421 1.00 93.31 155 ASN A CA 1
ATOM 1205 C C . ASN A 1 155 ? -17.921 -1.315 8.711 1.00 93.31 155 ASN A C 1
ATOM 1207 O O . ASN A 1 155 ? -18.962 -0.799 9.089 1.00 93.31 155 ASN A O 1
ATOM 1211 N N . LEU A 1 156 ? -16.767 -1.189 9.376 1.00 94.25 156 LEU A N 1
ATOM 1212 C CA . LEU A 1 156 ? -16.619 -0.561 10.697 1.00 94.25 156 LEU A CA 1
ATOM 1213 C C . LEU A 1 156 ? -15.677 0.650 10.676 1.00 94.25 156 LEU A C 1
ATOM 1215 O O . LEU A 1 156 ? -15.729 1.492 11.570 1.00 94.25 156 LEU A O 1
ATOM 1219 N N . ILE A 1 157 ? -14.793 0.724 9.681 1.00 94.94 157 ILE A N 1
ATOM 1220 C CA . ILE A 1 157 ? -13.779 1.762 9.530 1.00 94.94 157 ILE A CA 1
ATOM 1221 C C . ILE A 1 157 ? -13.867 2.339 8.114 1.00 94.94 157 ILE A C 1
ATOM 1223 O O . ILE A 1 157 ? -13.857 1.596 7.128 1.00 94.94 157 ILE A O 1
ATOM 1227 N N . GLU A 1 158 ? -13.933 3.663 8.010 1.00 95.06 158 GLU A N 1
ATOM 1228 C CA . GLU A 1 158 ? -13.834 4.390 6.745 1.00 95.06 158 GLU A CA 1
ATOM 1229 C C . GLU A 1 158 ? -12.530 4.051 5.993 1.00 95.06 158 GLU A C 1
ATOM 1231 O O . GLU A 1 158 ? -11.529 3.689 6.618 1.00 95.06 158 GLU A O 1
ATOM 1236 N N . PRO A 1 159 ? -12.491 4.147 4.649 1.00 94.31 159 PRO A N 1
ATOM 1237 C CA . PRO A 1 159 ? -11.316 3.759 3.876 1.00 94.31 159 PRO A CA 1
ATOM 1238 C C . PRO A 1 159 ? -10.029 4.462 4.321 1.00 94.31 159 PRO A C 1
ATOM 1240 O O . PRO A 1 159 ? -9.874 5.672 4.156 1.00 94.31 159 PRO A O 1
ATOM 1243 N N . ILE A 1 160 ? -9.056 3.687 4.803 1.00 95.19 160 ILE A N 1
ATOM 1244 C CA . ILE A 1 160 ? -7.763 4.207 5.250 1.00 95.19 160 ILE A CA 1
ATOM 1245 C C . ILE A 1 160 ? -6.786 4.222 4.076 1.00 95.19 160 ILE A C 1
ATOM 1247 O O . ILE A 1 160 ? -6.437 3.174 3.530 1.00 95.19 160 ILE A O 1
ATOM 1251 N N . LYS A 1 161 ? -6.320 5.409 3.688 1.00 94.19 161 LYS A N 1
ATOM 1252 C CA . LYS A 1 161 ? -5.360 5.606 2.591 1.00 94.19 161 LYS A CA 1
ATOM 1253 C C . LYS A 1 161 ? -3.953 5.849 3.116 1.00 94.19 161 LYS A C 1
ATOM 1255 O O . LYS A 1 161 ? -3.767 6.346 4.223 1.00 94.19 161 LYS A O 1
ATOM 1260 N N . LEU A 1 162 ? -2.962 5.501 2.300 1.00 95.62 162 LEU A N 1
ATOM 1261 C CA . LEU A 1 162 ? -1.571 5.846 2.571 1.00 95.62 162 LEU A CA 1
ATOM 1262 C C . LEU A 1 162 ? -1.379 7.337 2.306 1.00 95.62 162 LEU A C 1
ATOM 1264 O O . LEU A 1 162 ? -1.684 7.794 1.214 1.00 95.62 162 LEU A O 1
ATOM 1268 N N . ALA A 1 163 ? -0.838 8.079 3.266 1.00 96.50 163 ALA A N 1
ATOM 1269 C CA . ALA A 1 163 ? -0.464 9.475 3.063 1.00 96.50 163 ALA A CA 1
ATOM 1270 C C . ALA A 1 163 ? 0.830 9.593 2.245 1.00 96.50 163 ALA A C 1
ATOM 1272 O O . ALA A 1 163 ? 0.972 10.492 1.415 1.00 96.50 163 ALA A O 1
ATOM 1273 N N . SER A 1 164 ? 1.779 8.672 2.453 1.00 96.25 164 SER A N 1
ATOM 1274 C CA . SER A 1 164 ? 2.990 8.606 1.638 1.00 96.25 164 SER A CA 1
ATOM 1275 C C . SER A 1 164 ? 3.531 7.194 1.445 1.00 96.25 164 SER A C 1
ATOM 1277 O O . SER A 1 164 ? 3.267 6.289 2.241 1.00 96.25 164 SER A O 1
ATOM 1279 N N . ILE A 1 165 ? 4.342 7.036 0.399 1.00 96.38 165 ILE A N 1
ATOM 1280 C CA . ILE A 1 165 ? 5.122 5.836 0.104 1.00 96.38 165 ILE A CA 1
ATOM 1281 C C . ILE A 1 165 ? 6.583 6.248 -0.088 1.00 96.38 165 ILE A C 1
ATOM 1283 O O . ILE A 1 165 ? 6.908 7.025 -0.989 1.00 96.38 165 ILE A O 1
ATOM 1287 N N . THR A 1 166 ? 7.460 5.707 0.751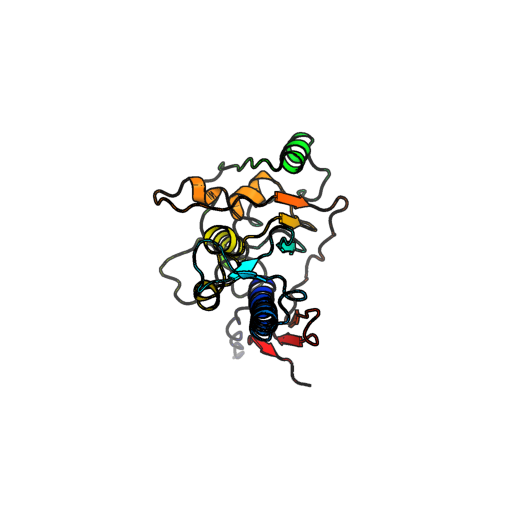 1.00 95.50 166 THR A N 1
ATOM 1288 C CA . THR A 1 166 ? 8.896 5.983 0.740 1.00 95.50 166 THR A CA 1
ATOM 1289 C C . THR A 1 166 ? 9.670 4.737 0.330 1.00 95.50 166 THR A C 1
ATOM 1291 O O . THR A 1 166 ? 9.492 3.660 0.899 1.00 95.50 166 THR A O 1
ATOM 1294 N N . PHE A 1 167 ? 10.562 4.900 -0.639 1.00 94.00 167 PHE A N 1
ATOM 1295 C CA . PHE A 1 167 ? 11.372 3.830 -1.208 1.00 94.00 167 PHE A CA 1
ATOM 1296 C C . PHE A 1 167 ? 12.811 3.945 -0.701 1.00 94.00 167 PHE A C 1
ATOM 1298 O O . PHE A 1 167 ? 13.404 5.028 -0.742 1.00 94.00 167 PHE A O 1
ATOM 1305 N N . LEU A 1 168 ? 13.385 2.840 -0.225 1.00 93.06 168 LEU A N 1
ATOM 1306 C CA . LEU A 1 168 ? 14.802 2.804 0.147 1.00 93.06 168 LEU A CA 1
ATOM 1307 C C . LEU A 1 168 ? 15.715 2.617 -1.068 1.00 93.06 168 LEU A C 1
ATOM 1309 O O . LEU A 1 168 ? 16.861 3.032 -1.012 1.00 93.06 168 LEU A O 1
ATOM 1313 N N . SER A 1 169 ? 15.222 2.020 -2.151 1.00 90.56 169 SER A N 1
ATOM 1314 C CA . SER A 1 169 ? 15.937 1.824 -3.419 1.00 90.56 169 SER A CA 1
ATOM 1315 C C . SER A 1 169 ? 14.940 1.649 -4.567 1.00 90.56 169 SER A C 1
ATOM 1317 O O . SER A 1 169 ? 13.731 1.535 -4.325 1.00 90.56 169 SER A O 1
ATOM 1319 N N . GLY A 1 170 ? 15.413 1.621 -5.810 1.00 89.19 170 GLY A N 1
ATOM 1320 C CA . GLY A 1 170 ? 14.584 1.368 -6.983 1.00 89.19 170 GLY A CA 1
ATOM 1321 C C . GLY A 1 170 ? 13.489 2.415 -7.167 1.00 89.19 170 GLY A C 1
ATOM 1322 O O . GLY A 1 170 ? 12.317 2.070 -7.272 1.00 89.19 170 GLY A O 1
ATOM 1323 N N . PHE A 1 171 ? 13.835 3.703 -7.144 1.00 91.50 171 PHE A N 1
ATOM 1324 C CA . PHE A 1 171 ? 12.848 4.777 -7.281 1.00 91.50 171 PHE A CA 1
ATOM 1325 C C . PHE A 1 171 ? 13.100 5.645 -8.509 1.00 91.50 171 PHE A C 1
ATOM 1327 O O . PHE A 1 171 ? 14.103 6.352 -8.604 1.00 91.50 171 PHE A O 1
ATOM 1334 N N . LYS A 1 172 ? 12.099 5.677 -9.388 1.00 91.31 172 LYS A N 1
ATOM 1335 C CA . LYS A 1 172 ? 11.877 6.733 -10.376 1.00 91.31 172 LYS A CA 1
ATOM 1336 C C . LYS A 1 172 ? 10.448 7.221 -10.227 1.00 91.31 172 LYS A C 1
ATOM 1338 O O . LYS A 1 172 ? 9.521 6.407 -10.185 1.00 91.31 172 LYS A O 1
ATOM 1343 N N . GLN A 1 173 ? 10.269 8.534 -10.132 1.00 91.00 173 GLN A N 1
ATOM 1344 C CA . GLN A 1 173 ? 8.965 9.121 -9.834 1.00 91.00 173 GLN A CA 1
ATOM 1345 C C . GLN A 1 173 ? 7.927 8.721 -10.889 1.00 91.00 173 GLN A C 1
ATOM 1347 O O . GLN A 1 173 ? 6.829 8.297 -10.530 1.00 91.00 173 GLN A O 1
ATOM 1352 N N . SER A 1 174 ? 8.298 8.755 -12.169 1.00 91.81 174 SER A N 1
ATOM 1353 C CA . SER A 1 174 ? 7.387 8.480 -13.281 1.00 91.81 174 SER A CA 1
ATOM 1354 C C . SER A 1 174 ? 6.894 7.031 -13.314 1.00 91.81 174 SER A C 1
ATOM 1356 O O . SER A 1 174 ? 5.718 6.776 -13.564 1.00 91.81 174 SER A O 1
ATOM 1358 N N . HIS A 1 175 ? 7.772 6.073 -13.016 1.00 93.69 175 HIS A N 1
ATOM 1359 C CA . HIS A 1 175 ? 7.431 4.649 -12.977 1.00 93.69 175 HIS A CA 1
ATOM 1360 C C . HIS A 1 175 ? 6.637 4.298 -11.719 1.00 93.69 175 HIS A C 1
ATOM 1362 O O . HIS A 1 175 ? 5.603 3.639 -11.785 1.00 93.69 175 HIS A O 1
ATOM 1368 N N . THR A 1 176 ? 7.095 4.764 -10.556 1.00 93.81 176 THR A N 1
ATOM 1369 C CA . THR A 1 176 ? 6.466 4.416 -9.276 1.00 93.81 176 THR A CA 1
ATOM 1370 C C . THR A 1 176 ? 5.089 5.058 -9.122 1.00 93.81 176 THR A C 1
ATOM 1372 O O . THR A 1 176 ? 4.165 4.366 -8.699 1.00 93.81 176 THR A O 1
ATOM 1375 N N . SER A 1 177 ? 4.908 6.323 -9.528 1.00 94.44 177 SER A N 1
ATOM 1376 C CA . SER A 1 177 ? 3.596 6.996 -9.522 1.00 94.44 177 SER A CA 1
ATOM 1377 C C . SER A 1 177 ? 2.590 6.312 -10.447 1.00 94.44 177 SER A C 1
ATOM 1379 O O . SER A 1 177 ? 1.489 5.971 -10.003 1.00 94.44 177 SER A O 1
ATOM 1381 N N . ARG A 1 178 ? 2.994 5.990 -11.684 1.00 95.38 178 ARG A N 1
ATOM 1382 C CA . ARG A 1 178 ? 2.194 5.170 -12.604 1.00 95.38 178 ARG A CA 1
ATOM 1383 C C . ARG A 1 178 ? 1.762 3.861 -11.950 1.00 95.38 178 ARG A C 1
ATOM 1385 O O . ARG A 1 178 ? 0.566 3.576 -11.904 1.00 95.38 178 ARG A O 1
ATOM 1392 N N . ALA A 1 179 ? 2.712 3.108 -11.405 1.00 95.56 179 ALA A N 1
ATOM 1393 C CA . ALA A 1 179 ? 2.474 1.768 -10.886 1.00 95.56 179 ALA A CA 1
ATOM 1394 C C . ALA A 1 179 ? 1.507 1.738 -9.693 1.00 95.56 179 ALA A C 1
ATOM 1396 O O . ALA A 1 179 ? 0.671 0.835 -9.592 1.00 95.56 179 ALA A O 1
ATOM 1397 N N . VAL A 1 180 ? 1.598 2.708 -8.780 1.00 95.38 180 VAL A N 1
ATOM 1398 C CA . VAL A 1 180 ? 0.836 2.670 -7.519 1.00 95.38 180 VAL A CA 1
ATOM 1399 C C . VAL A 1 180 ? -0.443 3.505 -7.532 1.00 95.38 180 VAL A C 1
ATOM 1401 O O . VAL A 1 180 ? -1.250 3.346 -6.620 1.00 95.38 180 VAL A O 1
ATOM 1404 N N . CYS A 1 181 ? -0.657 4.384 -8.517 1.00 95.19 181 CYS A N 1
ATOM 1405 C CA . CYS A 1 181 ? -1.869 5.215 -8.568 1.00 95.19 181 CYS A CA 1
ATOM 1406 C C . CYS A 1 181 ? -2.265 5.673 -9.981 1.00 95.19 181 CYS A C 1
ATOM 1408 O O . CYS A 1 181 ? -3.351 5.314 -10.439 1.00 95.19 181 CYS A O 1
ATOM 1410 N N . CYS A 1 182 ? -1.404 6.403 -10.697 1.00 94.44 182 CYS A N 1
ATOM 1411 C CA . CYS A 1 182 ? -1.830 7.194 -11.861 1.00 94.44 182 CYS A CA 1
ATOM 1412 C C . CYS A 1 182 ? -2.336 6.372 -13.053 1.00 94.44 182 CYS A C 1
ATOM 1414 O O . CYS A 1 182 ? -3.072 6.888 -13.889 1.00 94.44 182 CYS A O 1
ATOM 1416 N N . ARG A 1 183 ? -1.977 5.086 -13.164 1.00 93.06 183 ARG A N 1
ATOM 1417 C CA . ARG A 1 183 ? -2.473 4.235 -14.263 1.00 93.06 183 ARG A CA 1
ATOM 1418 C C . ARG A 1 183 ? -3.979 3.995 -14.245 1.00 93.06 183 ARG A C 1
ATOM 1420 O O . ARG A 1 183 ? -4.531 3.658 -15.285 1.00 93.06 183 ARG A O 1
ATOM 1427 N N . LEU A 1 184 ? -4.645 4.208 -13.108 1.00 91.31 184 LEU A N 1
ATOM 1428 C CA . LEU A 1 184 ? -6.106 4.135 -13.029 1.00 91.31 184 LEU A CA 1
ATOM 1429 C C . LEU A 1 184 ? -6.821 5.430 -13.413 1.00 91.31 184 LEU A C 1
ATOM 1431 O O . LEU A 1 184 ? -8.028 5.388 -13.609 1.00 91.31 184 LEU A O 1
ATOM 1435 N N . GLU A 1 185 ? -6.125 6.555 -13.595 1.00 83.44 185 GLU A N 1
ATOM 1436 C CA . GLU A 1 185 ? -6.775 7.785 -14.083 1.00 83.44 185 GLU A CA 1
ATOM 1437 C C . GLU A 1 185 ? -7.309 7.636 -15.514 1.00 83.44 185 GLU A C 1
ATOM 1439 O O . GLU A 1 185 ? -8.206 8.362 -15.928 1.00 83.44 185 GLU A O 1
ATOM 1444 N N . LYS A 1 186 ? -6.767 6.672 -16.266 1.00 73.25 186 LYS A N 1
ATOM 1445 C CA . LYS A 1 186 ? -7.213 6.325 -17.620 1.00 73.25 186 LYS A CA 1
ATOM 1446 C C . LYS A 1 186 ? -8.336 5.283 -17.640 1.00 73.25 186 LYS A C 1
ATOM 1448 O O . LYS A 1 186 ? -8.770 4.899 -18.723 1.00 73.25 186 LYS A O 1
ATOM 1453 N N . ALA A 1 187 ? -8.762 4.776 -16.481 1.00 73.12 187 ALA A N 1
ATOM 1454 C CA . ALA A 1 187 ? -9.836 3.795 -16.420 1.00 73.12 187 ALA A CA 1
ATOM 1455 C C . ALA A 1 187 ? -11.165 4.436 -16.846 1.00 73.12 187 ALA A C 1
ATOM 1457 O O . ALA A 1 187 ? -11.450 5.587 -16.527 1.00 73.12 187 ALA A O 1
ATOM 1458 N N . THR A 1 188 ? -11.978 3.677 -17.578 1.00 63.91 188 THR A N 1
ATOM 1459 C CA . THR A 1 188 ? -13.285 4.129 -18.078 1.00 63.91 188 THR A CA 1
ATOM 1460 C C . THR A 1 188 ? -14.328 4.264 -16.972 1.00 63.91 188 THR A C 1
ATOM 1462 O O . THR A 1 188 ? -15.265 5.048 -17.101 1.00 63.91 188 THR A O 1
ATOM 1465 N N . ASP A 1 189 ? -14.163 3.508 -15.887 1.00 70.31 189 ASP A N 1
ATOM 1466 C CA . ASP A 1 189 ? -15.059 3.539 -14.738 1.00 70.31 189 ASP A CA 1
ATOM 1467 C C . ASP A 1 189 ? -14.679 4.681 -13.781 1.00 70.31 189 ASP A C 1
ATOM 1469 O O . ASP A 1 189 ? -13.490 4.961 -13.608 1.00 70.31 189 ASP A O 1
ATOM 1473 N N . PRO A 1 190 ? -15.653 5.315 -13.096 1.00 66.88 190 PRO A N 1
ATOM 1474 C CA . PRO A 1 190 ? -15.426 6.435 -12.180 1.00 66.88 190 PRO A CA 1
ATOM 1475 C C . PRO A 1 190 ? -14.805 5.971 -10.849 1.00 66.88 190 PRO A C 1
ATOM 1477 O O . PRO A 1 190 ? -15.354 6.167 -9.763 1.00 66.88 190 PRO A O 1
ATOM 1480 N N . VAL A 1 191 ? -13.645 5.326 -10.915 1.00 77.50 191 VAL A N 1
ATOM 1481 C CA . VAL A 1 191 ? -12.890 4.870 -9.754 1.00 77.50 191 VAL A CA 1
ATOM 1482 C C . VAL A 1 191 ? -11.976 6.001 -9.301 1.00 77.50 191 VAL A C 1
ATOM 1484 O O . VAL A 1 191 ? -10.962 6.303 -9.925 1.00 77.50 191 VAL A O 1
ATOM 1487 N N . ARG A 1 192 ? -12.312 6.631 -8.172 1.00 87.12 192 ARG A N 1
ATOM 1488 C CA . ARG A 1 192 ? -11.456 7.662 -7.575 1.00 87.12 192 ARG A CA 1
ATOM 1489 C C . ARG A 1 192 ? -10.236 7.018 -6.914 1.00 87.12 192 ARG A C 1
ATOM 1491 O O . ARG A 1 192 ? -10.342 6.426 -5.840 1.00 87.12 192 ARG A O 1
ATOM 1498 N N . VAL A 1 193 ? -9.072 7.166 -7.538 1.00 92.62 193 VAL A N 1
ATOM 1499 C CA . VAL A 1 193 ? -7.788 6.723 -6.982 1.00 92.62 193 VAL A CA 1
ATOM 1500 C C . VAL A 1 193 ? -7.170 7.806 -6.087 1.00 92.62 193 VAL A C 1
ATOM 1502 O O . VAL A 1 193 ? -7.224 8.997 -6.392 1.00 92.62 193 VAL A O 1
ATOM 1505 N N . HIS A 1 194 ? -6.613 7.401 -4.943 1.00 94.19 194 HIS A N 1
ATOM 1506 C CA . HIS A 1 194 ? -5.825 8.284 -4.083 1.00 94.19 194 HIS A CA 1
ATOM 1507 C C . HIS A 1 194 ? -4.386 8.411 -4.603 1.00 94.19 194 HIS A C 1
ATOM 1509 O O . HIS A 1 194 ? -3.764 7.407 -4.950 1.00 94.19 194 HIS A O 1
ATOM 1515 N N . HIS A 1 195 ? -3.850 9.631 -4.594 1.00 94.50 195 HIS A N 1
ATOM 1516 C CA . HIS A 1 195 ? -2.482 9.940 -5.002 1.00 94.50 195 HIS A CA 1
ATOM 1517 C C . HIS A 1 195 ? -1.640 10.272 -3.761 1.00 94.50 195 HIS A C 1
ATOM 1519 O O . HIS A 1 195 ? -1.666 11.416 -3.305 1.00 94.50 195 HIS A O 1
ATOM 1525 N N . PRO A 1 196 ? -0.928 9.288 -3.175 1.00 95.38 196 PRO A N 1
ATOM 1526 C CA . PRO A 1 196 ? -0.079 9.537 -2.016 1.00 95.38 196 PRO A CA 1
ATOM 1527 C C . PRO A 1 196 ? 1.133 10.392 -2.399 1.00 95.38 196 PRO A C 1
ATOM 1529 O O . PRO A 1 196 ? 1.537 10.440 -3.563 1.00 95.38 196 PRO A O 1
ATOM 1532 N N . MET A 1 197 ? 1.791 10.999 -1.412 1.00 95.50 197 MET A N 1
ATOM 1533 C CA . MET A 1 197 ? 3.135 11.541 -1.618 1.00 95.50 197 MET A CA 1
ATOM 1534 C C . MET A 1 197 ? 4.114 10.384 -1.869 1.00 95.50 197 MET A C 1
ATOM 1536 O O . MET A 1 197 ? 4.160 9.430 -1.094 1.00 95.50 197 MET A O 1
ATOM 1540 N N . ILE A 1 198 ? 4.911 10.454 -2.933 1.00 94.38 198 ILE A N 1
ATOM 1541 C CA . ILE A 1 198 ? 5.832 9.375 -3.318 1.00 94.38 198 ILE A CA 1
ATOM 1542 C C . ILE A 1 198 ? 7.252 9.930 -3.367 1.00 94.38 198 ILE A C 1
ATOM 1544 O O . ILE A 1 198 ? 7.503 10.950 -4.008 1.00 94.38 198 ILE A O 1
ATOM 1548 N N . GLY A 1 199 ? 8.192 9.262 -2.701 1.00 93.00 199 GLY A N 1
ATOM 1549 C CA . GLY A 1 199 ? 9.584 9.697 -2.688 1.00 93.00 199 GLY A CA 1
ATOM 1550 C C . GLY A 1 199 ? 10.557 8.609 -2.265 1.00 93.00 199 GLY A C 1
ATOM 1551 O O . GLY A 1 199 ? 10.179 7.477 -1.979 1.00 93.00 199 GLY A O 1
ATOM 1552 N N . ARG A 1 200 ? 11.838 8.961 -2.196 1.00 92.38 200 ARG A N 1
ATOM 1553 C CA . ARG A 1 200 ? 12.894 8.059 -1.727 1.00 92.38 200 ARG A CA 1
ATOM 1554 C C . ARG A 1 200 ? 13.764 8.715 -0.671 1.00 92.38 200 ARG A C 1
ATOM 1556 O O . ARG A 1 200 ? 13.797 9.939 -0.546 1.00 92.38 200 ARG A O 1
ATOM 1563 N N . VAL A 1 201 ? 14.507 7.887 0.049 1.00 91.81 201 VAL A N 1
ATOM 1564 C CA . VAL A 1 201 ? 15.555 8.350 0.964 1.00 91.81 201 VAL A CA 1
ATOM 1565 C C . VAL A 1 201 ? 16.692 9.049 0.214 1.00 91.81 201 VAL A C 1
ATOM 1567 O O . VAL A 1 201 ? 16.932 8.808 -0.970 1.00 91.81 201 VAL A O 1
ATOM 1570 N N . LYS A 1 202 ? 17.423 9.922 0.919 1.00 87.31 202 LYS A N 1
ATOM 1571 C CA . LYS A 1 202 ? 18.557 10.667 0.349 1.00 87.31 202 LYS A CA 1
ATOM 1572 C C . LYS A 1 202 ? 19.689 9.747 -0.122 1.00 87.31 202 LYS A C 1
ATOM 1574 O O . LYS A 1 202 ? 20.315 10.039 -1.136 1.00 87.31 202 LYS A O 1
ATOM 1579 N N . TYR A 1 203 ? 19.934 8.667 0.615 1.00 88.31 203 TYR A N 1
ATOM 1580 C CA . TYR A 1 203 ? 20.990 7.695 0.347 1.00 88.31 203 TYR A CA 1
ATOM 1581 C C . TYR A 1 203 ? 20.345 6.328 0.112 1.00 88.31 203 TYR A C 1
ATOM 1583 O O . TYR A 1 203 ? 19.938 5.695 1.090 1.00 88.31 203 TYR A O 1
ATOM 1591 N N . PRO A 1 204 ? 20.171 5.910 -1.155 1.00 86.81 204 PRO A N 1
ATOM 1592 C CA . PRO A 1 204 ? 19.537 4.641 -1.465 1.00 86.81 204 PRO A CA 1
ATOM 1593 C C . PRO A 1 204 ? 20.288 3.452 -0.866 1.00 86.81 204 PRO A C 1
ATOM 1595 O O . PRO A 1 204 ? 21.519 3.434 -0.810 1.00 86.81 204 PRO A O 1
ATOM 1598 N N . LEU A 1 205 ? 19.532 2.460 -0.409 1.00 84.81 205 LEU A N 1
ATOM 1599 C CA . LEU A 1 205 ? 20.064 1.217 0.121 1.00 84.81 205 LEU A CA 1
ATOM 1600 C C . LEU A 1 205 ? 20.563 0.348 -1.034 1.00 84.81 205 LEU A C 1
ATOM 1602 O O . LEU A 1 205 ? 19.815 0.050 -1.960 1.00 84.81 205 LEU A O 1
ATOM 1606 N N . VAL A 1 206 ? 21.812 -0.103 -0.952 1.00 77.94 206 VAL A N 1
ATOM 1607 C CA . VAL A 1 206 ? 22.337 -1.099 -1.888 1.00 77.94 206 VAL A CA 1
ATOM 1608 C C . VAL A 1 206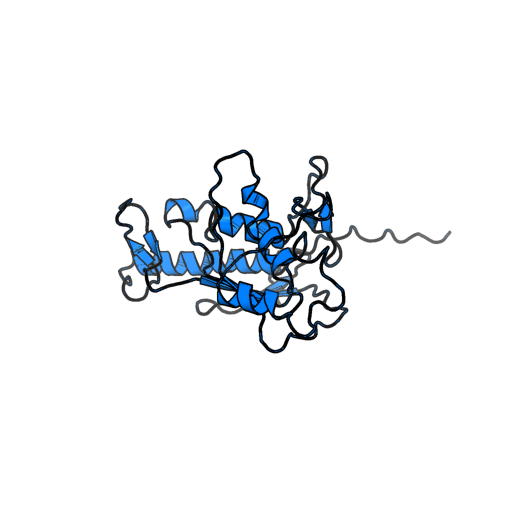 ? 21.666 -2.431 -1.564 1.00 77.94 206 VAL A C 1
ATOM 1610 O O . VAL A 1 206 ? 21.933 -3.027 -0.519 1.00 77.94 206 VAL A O 1
ATOM 1613 N N . GLN A 1 207 ? 20.747 -2.875 -2.424 1.00 66.25 207 GLN A N 1
ATOM 1614 C CA . GLN A 1 207 ? 20.126 -4.187 -2.258 1.00 66.25 207 GLN A CA 1
ATOM 1615 C C . GLN A 1 207 ? 21.159 -5.282 -2.565 1.00 66.25 207 GLN A C 1
ATOM 1617 O O . GLN A 1 207 ? 21.819 -5.210 -3.604 1.00 66.25 207 GLN A O 1
ATOM 1622 N N . PRO A 1 208 ? 21.298 -6.311 -1.710 1.00 60.56 208 PRO A N 1
ATOM 1623 C CA . PRO A 1 208 ? 22.024 -7.518 -2.085 1.00 60.56 208 PRO A CA 1
ATOM 1624 C C . PRO A 1 208 ? 21.348 -8.146 -3.310 1.00 60.56 208 PRO A C 1
ATOM 1626 O O . PRO A 1 208 ? 20.119 -8.227 -3.347 1.00 60.56 208 PRO A O 1
ATOM 1629 N N . GLN A 1 209 ? 22.132 -8.590 -4.296 1.00 52.78 209 GLN A N 1
ATOM 1630 C CA . GLN A 1 209 ? 21.600 -9.157 -5.545 1.00 52.78 209 GLN A CA 1
ATOM 1631 C C . GLN A 1 209 ? 20.804 -10.463 -5.326 1.00 52.78 209 GLN A C 1
ATOM 1633 O O . GLN A 1 209 ? 19.914 -10.753 -6.117 1.00 52.78 209 GLN A O 1
ATOM 1638 N N . ASP A 1 210 ? 21.022 -11.160 -4.200 1.00 51.12 210 ASP A N 1
ATOM 1639 C CA . ASP A 1 210 ? 20.496 -12.509 -3.934 1.00 51.12 210 ASP A CA 1
ATOM 1640 C C . ASP A 1 210 ? 19.672 -12.623 -2.638 1.00 51.12 210 ASP A C 1
ATOM 1642 O O . ASP A 1 210 ? 19.808 -13.583 -1.877 1.00 51.12 210 ASP A O 1
ATOM 1646 N N . PHE A 1 211 ? 18.815 -11.648 -2.322 1.00 55.38 211 PHE A N 1
ATOM 1647 C CA . PHE A 1 211 ? 17.934 -11.782 -1.153 1.00 55.38 211 PHE A CA 1
ATOM 1648 C C . PHE A 1 211 ? 16.629 -12.516 -1.500 1.00 55.38 211 PHE A C 1
ATOM 1650 O O . PHE A 1 211 ? 15.553 -11.917 -1.545 1.00 55.38 211 PHE A O 1
ATOM 1657 N N . ASP A 1 212 ? 16.716 -13.825 -1.740 1.00 58.97 212 ASP A N 1
ATOM 1658 C CA . ASP A 1 212 ? 15.546 -14.708 -1.819 1.00 58.97 212 ASP A CA 1
ATOM 1659 C C . ASP A 1 212 ? 15.303 -15.368 -0.455 1.00 58.97 212 ASP A C 1
ATOM 1661 O O . ASP A 1 212 ? 15.731 -16.489 -0.179 1.00 58.97 212 ASP A O 1
ATOM 1665 N N . ALA A 1 213 ? 14.664 -14.626 0.450 1.00 65.62 213 ALA A N 1
ATOM 1666 C CA . ALA A 1 213 ? 14.366 -15.141 1.777 1.00 65.62 213 ALA A CA 1
ATOM 1667 C C . ALA A 1 213 ? 13.160 -16.090 1.739 1.00 65.62 213 ALA A C 1
ATOM 1669 O O . ALA A 1 213 ? 12.035 -15.690 1.439 1.00 65.62 213 ALA A O 1
ATOM 1670 N N . ASP A 1 214 ? 13.390 -17.338 2.145 1.00 80.62 214 ASP A N 1
ATOM 1671 C CA . ASP A 1 214 ? 12.341 -18.331 2.420 1.00 80.62 214 ASP A CA 1
ATOM 1672 C C . ASP A 1 214 ? 11.479 -17.969 3.639 1.00 80.62 214 ASP A C 1
ATOM 1674 O O . ASP A 1 214 ? 10.456 -18.602 3.891 1.00 80.62 214 ASP A O 1
ATOM 1678 N N . TYR A 1 215 ? 11.873 -16.943 4.392 1.00 84.31 215 TYR A N 1
ATOM 1679 C CA . TYR A 1 215 ? 11.231 -16.526 5.627 1.00 84.31 215 TYR A CA 1
ATOM 1680 C C . TYR A 1 215 ? 10.908 -15.034 5.603 1.00 84.31 215 TYR A C 1
ATOM 1682 O O . TYR A 1 215 ? 11.676 -14.215 5.100 1.00 84.31 215 TYR A O 1
ATOM 1690 N N . SER A 1 216 ? 9.786 -14.668 6.212 1.00 84.50 216 SER A N 1
ATOM 1691 C CA . SER A 1 216 ? 9.402 -13.286 6.477 1.00 84.50 216 SER A CA 1
ATOM 1692 C C . SER A 1 216 ? 9.264 -13.095 7.976 1.00 84.50 216 SER A C 1
ATOM 1694 O O . SER A 1 216 ? 8.512 -13.813 8.626 1.00 84.50 216 SER A O 1
ATOM 1696 N N . TYR A 1 217 ? 9.943 -12.092 8.520 1.00 87.00 217 TYR A N 1
ATOM 1697 C CA . TYR A 1 217 ? 9.713 -11.640 9.886 1.00 87.00 217 TYR A CA 1
ATOM 1698 C C . TYR A 1 217 ? 8.700 -10.501 9.899 1.00 87.00 217 TYR A C 1
ATOM 1700 O O . TYR A 1 217 ? 8.709 -9.636 9.019 1.00 87.00 217 TYR A O 1
ATOM 1708 N N . VAL A 1 218 ? 7.828 -10.491 10.896 1.00 86.56 218 VAL A N 1
ATOM 1709 C CA . VAL A 1 218 ? 6.771 -9.493 11.016 1.00 86.56 218 VAL A CA 1
ATOM 1710 C C . VAL A 1 218 ? 6.453 -9.222 12.474 1.00 86.56 218 VAL A C 1
ATOM 1712 O O . VAL A 1 218 ? 6.413 -10.133 13.288 1.00 86.56 218 VAL A O 1
ATOM 1715 N N . TRP A 1 219 ? 6.251 -7.955 12.817 1.00 87.75 219 TRP A N 1
ATOM 1716 C CA . TRP A 1 219 ? 6.058 -7.499 14.189 1.00 87.75 219 TRP A CA 1
ATOM 1717 C C . TRP A 1 219 ? 5.222 -6.213 14.202 1.00 87.75 219 TRP A C 1
ATOM 1719 O O . TRP A 1 219 ? 5.089 -5.541 13.175 1.00 87.75 219 TRP A O 1
ATOM 1729 N N . SER A 1 220 ? 4.660 -5.859 15.354 1.00 85.56 220 SER A N 1
ATOM 1730 C CA . SER A 1 220 ? 4.146 -4.511 15.611 1.00 85.56 220 SER A CA 1
ATOM 1731 C C . SER A 1 220 ? 4.378 -4.130 17.067 1.00 85.56 220 SER A C 1
ATOM 1733 O O . SER A 1 220 ? 4.858 -4.925 17.869 1.00 85.56 220 SER A O 1
ATOM 1735 N N . THR A 1 221 ? 4.016 -2.905 17.428 1.00 83.81 221 THR A N 1
ATOM 1736 C CA . THR A 1 221 ? 4.064 -2.429 18.814 1.00 83.81 221 THR A CA 1
ATOM 1737 C C . THR A 1 221 ? 3.106 -3.171 19.750 1.00 83.81 221 THR A C 1
ATOM 1739 O O . THR A 1 221 ? 3.302 -3.136 20.961 1.00 83.81 221 THR A O 1
ATOM 1742 N N . SER A 1 222 ? 2.081 -3.840 19.215 1.00 75.62 222 SER A N 1
ATOM 1743 C CA . SER A 1 222 ? 1.024 -4.492 19.999 1.00 75.62 222 SER A CA 1
ATOM 1744 C C . SER A 1 222 ? 1.160 -6.014 20.086 1.00 75.62 222 SER A C 1
ATOM 1746 O O . SER A 1 222 ? 0.394 -6.637 20.818 1.00 75.62 222 SER A O 1
ATOM 1748 N N . PHE A 1 223 ? 2.083 -6.636 19.347 1.00 77.88 223 PHE A N 1
ATOM 1749 C CA . PHE A 1 223 ? 2.293 -8.085 19.394 1.00 77.88 223 PHE A CA 1
ATOM 1750 C C . PHE A 1 223 ? 3.763 -8.457 19.164 1.00 77.88 223 PHE A C 1
ATOM 1752 O O . PHE A 1 223 ? 4.487 -7.793 18.423 1.00 77.88 223 PHE A O 1
ATOM 1759 N N . GLN A 1 224 ? 4.195 -9.551 19.793 1.00 83.75 224 GLN A N 1
ATOM 1760 C CA . GLN A 1 224 ? 5.540 -10.097 19.624 1.00 83.75 224 GLN A CA 1
ATOM 1761 C C . GLN A 1 224 ? 5.759 -10.555 18.179 1.00 83.75 224 GLN A C 1
ATOM 1763 O O . GLN A 1 224 ? 4.873 -11.160 17.580 1.00 83.75 224 GLN A O 1
ATOM 1768 N N . GLY A 1 225 ? 6.935 -10.269 17.622 1.00 86.31 225 GLY A N 1
ATOM 1769 C CA . GLY A 1 225 ? 7.233 -10.627 16.244 1.00 86.31 225 GLY A CA 1
ATOM 1770 C C . GLY A 1 225 ? 7.192 -12.133 15.976 1.00 86.31 225 GLY A C 1
ATOM 1771 O O . GLY A 1 225 ? 7.541 -12.945 16.830 1.00 86.31 225 GLY A O 1
ATOM 1772 N N . GLU A 1 226 ? 6.779 -12.485 14.765 1.00 87.88 226 GLU A N 1
ATOM 1773 C CA . GLU A 1 226 ? 6.600 -13.844 14.264 1.00 87.88 226 GLU A CA 1
ATOM 1774 C C . GLU A 1 226 ? 7.466 -14.038 13.012 1.00 87.88 226 GLU A C 1
ATOM 1776 O O . GLU A 1 226 ? 7.594 -13.132 12.183 1.00 87.88 226 GLU A O 1
ATOM 1781 N N . VAL A 1 227 ? 8.064 -15.222 12.865 1.00 89.81 227 VAL A N 1
ATOM 1782 C CA . VAL A 1 227 ? 8.732 -15.640 11.626 1.00 89.81 227 VAL A CA 1
ATOM 1783 C C . VAL A 1 227 ? 7.787 -16.563 10.868 1.00 89.81 227 VAL A C 1
ATOM 1785 O O . VAL A 1 227 ? 7.352 -17.579 11.402 1.00 89.81 227 VAL A O 1
ATOM 1788 N 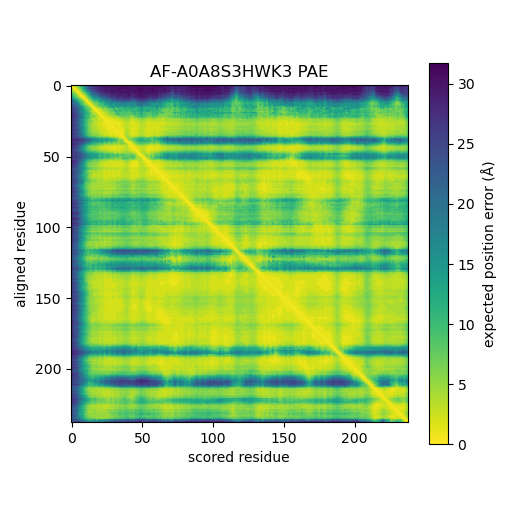N . ILE A 1 228 ? 7.492 -16.220 9.620 1.00 86.62 228 ILE A N 1
ATOM 1789 C CA . ILE A 1 228 ? 6.617 -16.975 8.725 1.00 86.62 228 ILE A CA 1
ATOM 1790 C C . ILE A 1 228 ? 7.461 -17.586 7.615 1.00 86.62 228 ILE A C 1
ATOM 1792 O O . ILE A 1 228 ? 8.212 -16.876 6.946 1.00 86.62 228 ILE A O 1
ATOM 1796 N N . ASP A 1 229 ? 7.309 -18.885 7.380 1.00 86.38 229 ASP A N 1
ATOM 1797 C CA . ASP A 1 229 ? 7.849 -19.540 6.191 1.00 86.38 229 ASP A CA 1
ATOM 1798 C C . ASP A 1 229 ? 7.047 -19.079 4.965 1.00 86.38 229 ASP A C 1
ATOM 1800 O O . ASP A 1 229 ? 5.861 -19.383 4.816 1.00 86.38 229 ASP A O 1
ATOM 1804 N N . ALA A 1 230 ? 7.691 -18.323 4.078 1.00 80.50 230 ALA A N 1
ATOM 1805 C CA . ALA A 1 230 ? 7.077 -17.715 2.905 1.00 80.50 230 ALA A CA 1
ATOM 1806 C C . ALA A 1 230 ? 6.657 -18.739 1.840 1.00 80.50 230 ALA A C 1
ATOM 1808 O O . ALA A 1 230 ? 5.932 -18.375 0.914 1.00 80.50 230 ALA A O 1
ATOM 1809 N N . ARG A 1 231 ? 7.078 -20.003 1.951 1.00 77.38 231 ARG A N 1
ATOM 1810 C CA . ARG A 1 231 ? 6.710 -21.088 1.030 1.00 77.38 231 ARG A CA 1
ATOM 1811 C C . ARG A 1 231 ? 5.357 -21.686 1.406 1.00 77.38 231 ARG A C 1
ATOM 1813 O O . ARG A 1 231 ? 4.551 -21.990 0.535 1.00 77.38 231 ARG A O 1
ATOM 1820 N N . CYS A 1 232 ? 5.079 -21.832 2.701 1.00 80.12 232 CYS A N 1
ATOM 1821 C CA . CYS A 1 232 ? 3.822 -22.425 3.176 1.00 80.12 232 CYS A CA 1
ATOM 1822 C C . CYS A 1 232 ? 2.868 -21.430 3.855 1.00 80.12 232 CYS A C 1
ATOM 1824 O O . CYS A 1 232 ? 1.709 -21.767 4.096 1.00 80.12 232 CYS A O 1
ATOM 1826 N N . GLY A 1 233 ? 3.328 -20.213 4.150 1.00 78.19 233 GLY A N 1
ATOM 1827 C CA . GLY A 1 233 ? 2.562 -19.178 4.844 1.00 78.19 233 GLY A CA 1
ATOM 1828 C C . GLY A 1 233 ? 2.287 -19.492 6.316 1.00 78.19 233 GLY A C 1
ATOM 1829 O O . GLY A 1 233 ? 1.351 -18.930 6.882 1.00 78.19 233 GLY A O 1
ATOM 1830 N N . ARG A 1 234 ? 3.050 -20.407 6.930 1.00 84.75 234 ARG A N 1
ATOM 1831 C CA . ARG A 1 234 ? 2.863 -20.829 8.326 1.00 84.75 234 ARG A CA 1
ATOM 1832 C C . ARG A 1 234 ? 3.935 -20.228 9.241 1.00 84.75 234 ARG A C 1
ATOM 1834 O O . ARG A 1 234 ? 5.064 -20.042 8.781 1.00 84.75 234 ARG A O 1
ATOM 1841 N N . PRO A 1 235 ? 3.610 -19.972 10.522 1.00 86.38 235 PRO A N 1
ATOM 1842 C CA . PRO A 1 235 ? 4.618 -19.638 11.517 1.00 86.38 235 PRO A CA 1
ATOM 1843 C C . PRO A 1 235 ? 5.671 -20.747 11.599 1.00 86.38 235 PRO A C 1
ATOM 1845 O O . PRO A 1 235 ? 5.331 -21.934 11.582 1.00 86.38 235 PRO A O 1
ATOM 1848 N N . VAL A 1 236 ? 6.940 -20.369 11.722 1.00 87.12 236 VAL A N 1
ATOM 1849 C CA . VAL A 1 236 ? 8.019 -21.303 12.052 1.00 87.12 236 VAL A CA 1
ATOM 1850 C C . VAL A 1 236 ? 7.908 -21.615 13.543 1.00 87.12 236 VAL A C 1
ATOM 1852 O O . VAL A 1 236 ? 8.285 -20.803 14.385 1.00 87.12 236 VAL A O 1
ATOM 1855 N N . THR A 1 237 ? 7.340 -22.769 13.882 1.00 76.69 237 THR A N 1
ATOM 1856 C CA . THR A 1 237 ? 7.346 -23.288 15.256 1.00 76.69 237 THR A CA 1
ATOM 1857 C C . THR A 1 237 ? 8.680 -23.983 15.512 1.00 76.69 237 THR A C 1
ATOM 1859 O O . THR A 1 237 ? 9.028 -24.900 14.766 1.00 76.69 237 THR A O 1
ATOM 1862 N N . GLY A 1 238 ? 9.423 -23.516 16.519 1.00 55.06 238 GLY A N 1
ATOM 1863 C CA . GLY A 1 238 ? 10.610 -24.204 17.040 1.00 55.06 238 GLY A CA 1
ATOM 1864 C C . GLY A 1 238 ? 10.262 -25.445 17.849 1.00 55.06 238 GLY A C 1
ATOM 1865 O O . GLY A 1 238 ? 9.108 -25.526 18.329 1.00 55.06 238 GLY A O 1
#

=== Feature glossary ===
Feature key, reading from the visual/contextual features back to the raw sequence:

Rendered structure images. Structure images are PyMOL renders from six orthogonal camera directions. Cartoon representation draws helices as coils and strands as arrows; sticks shows the backbone as bonds; surface shows the solvent-excluded envelope. Rainbow coloring maps sequence position to hue (blue→red, N→C); chain coloring assigns a distinct color per polypeptide.

Contact-map, Ramachandran, and PAE plots. Three diagnostic plots accompany the record. The Cα contact map visualizes the tertiary structure as a 2D adjacency matrix (8 Å cutoff, sequence-local contacts suppressed). The Ramachandran plot shows the distribution of backbone (φ, ψ) torsions, with points in the α and β basins reflecting secondary structure content. The PAE plot shows AlphaFold's inter-residue confidence as a color matrix.

InterPro / GO / CATH / organism. The annotation block draws on four external resources. InterPro: which protein families and domains the sequence belongs to. GO: standardized terms for what the protein does, what process it participates in, and where in the cell it acts. CATH: which structural fold it has in the CATH hierarchy. Organism: the species of origin.

Nearest PDB structures. Structural nearest neighbors (via Foldseek easy-search vs the PDB). Reported per hit: target PDB id, E-value, and alignment TM-score. A TM-score above ~0.5 is the conventional threshold for 'same fold'.

Predicted aligned error. Predicted aligned error is AlphaFold's pairwise confidence. Unlike pLDDT (per-residue), PAE is per-residue-pair and captures whether two parts of the structure are correctly placed relative to each other. Units are ångströms of expected positional error.

Solvent-accessible surface area. SASA measures how much of the protein is reachable by solvent. It is computed by rolling a water-sized probe over the atomic surface and summing the exposed area (Å²). Per-residue SASA distinguishes core (buried, low SASA) from surface (exposed, high SASA) residues; total SASA is a whole-molecule size measure.

B-factor. Crystallographic B-factors measure how much each atom's electron density is smeared out, in Å². They rise in mobile loops and surface residues and fall in the buried interior. In AlphaFold models this column is repurposed to hold pLDDT instead.

pLDDT. For AlphaFold models, the B-factor field carries pLDDT — the model's own estimate of local accuracy on a 0–100 scale. Regions with pLDDT<50 should be treated as essentially unmodeled; they often correspond to intrinsically disordered segments.

Backbone torsions (φ/ψ). φ (phi) and ψ (psi) are the two rotatable backbone dihedrals per residue: φ is the C(i-1)–N–Cα–C torsion, ψ is the N–Cα–C–N(i+1) torsion, both in degrees on (−180°, 180°]. α-helical residues cluster near (−60°, −45°); β-strand residues near (−120°, +130°). A Ramachandran plot is simply a scatter of (φ, ψ) for every residue.

Radius of gyration, Cα contacts, bounding box. Radius of gyration (Rg) is the root-mean-square distance of Cα atoms from their centroid — a single number for overall size and compactness. A globular domain of N residues has Rg ≈ 2.2·N^0.38 Å; an extended or disordered chain has a much larger Rg. The Cα contact count is the number of residue pairs whose Cα atoms are within 8 Å and are more than four positions apart in sequence — a standard proxy for tertiary packing density. The bounding box is the smallest axis-aligned box enclosing all Cα atoms.

Secondary structure (3-state, P-SEA). Three-state secondary structure (P-SEA) collapses the eight DSSP classes into helix (a), strand (b), and coil (c). P-SEA assigns these from Cα geometry alone — distances and angles — without requiring backbone oxygens, so it works on any Cα trace.

Secondary structure (8-state, DSSP). Secondary structure is the local, repeating backbone conformation. DSSP classifies it into eight states by reading the hydrogen-bond network: three helix types (H, G, I), two β types (E, B), two non-regular types (T, S), and unstructured coil (-).

Foldseek 3Di. The Foldseek 3Di string encodes local tertiary geometry as a 20-letter alphabet — one character per residue — derived from the relative positions of nearby Cα atoms. Unlike the amino-acid sequence, 3Di is a direct function of the 3D structure, so two proteins with the same fold have similar 3Di strings even at low sequence identity.

mmCIF coordinates. Structure coordinates are given as an mmCIF _atom_site loop: one row per atom with element, residue name, chain id, sequence number, and x/y/z position in Å. Only the four main-chain atoms per residue are included here; side chains are omitted to keep the record compact.

Sequence. This is the polypeptide sequence — one letter per residue, N-terminus first. Length ranges from a few dozen residues for small domains to over a thousand for large multi-domain proteins.